Protein AF-A0A402AJT1-F1 (afdb_monomer)

Nearest PDB structures (foldseek):
  3mmh-assembly1_B  TM=7.895E-01  e=2.184E-02  Neisseria meningitidis 8013
  3rfb-assembly1_A  TM=5.965E-01  e=2.172E-03  Streptococcus pneumoniae R6
  3ksf-assembly2_D  TM=6.038E-01  e=6.481E-03  Staphylococcus aureus subsp. aureus MRSA252
  4mmn-assembly2_E  TM=6.667E-01  e=2.785E-02  Thermoplasma acidophilum DSM 1728
  3ksg-assembly1_B  TM=6.007E-01  e=1.612E-02  Staphylococcus aureus subsp. aureus MRSA252

Organism: NCBI:txid2014872

Solvent-accessible surface area (backbone atoms only — not comparable to full-atom values): 11307 Å² total; per-residue (Å²): 128,64,86,45,100,83,24,32,45,55,46,70,47,70,74,45,78,38,60,85,93,43,62,62,70,39,84,44,76,46,64,40,10,47,41,21,56,51,28,45,7,51,76,68,66,37,75,36,76,50,46,72,82,45,92,80,78,78,67,60,65,70,59,100,66,54,23,15,32,41,17,27,40,20,58,60,87,76,22,39,56,49,58,45,71,50,75,30,75,44,58,63,56,60,73,40,65,68,54,47,47,51,53,45,51,52,23,53,55,49,47,69,74,53,59,76,91,55,47,37,59,55,89,37,62,52,49,34,59,43,50,59,62,71,60,49,48,53,53,45,75,73,42,48,69,61,50,25,53,50,46,15,64,76,66,74,47,54,65,68,58,22,41,54,49,50,56,48,53,50,50,53,54,32,38,54,48,22,52,50,52,53,52,52,52,51,52,52,52,58,71,71,39,81,84,63,66,71,76,82,74,125

Secondary structure (DSSP, 8-state):
--SSSS-B--EEP--B---TTS-SSB----EE-TTBHHHHHHHHTS-EEEETTSS-TTS-B--TT-SEEEEEEEEETTEEEEEEEEEESSTTGGGSHHHHHHHHHHHHHHHHHS-GGG-EEGGGB-PPP---HHHHHHHHHHHHHHHHHHHHHHHT--HHHHHHHHHHHHHHHHHHHHHHHHHHHHHHHHHH-GGGGGGS--

Structure (mmCIF, N/CA/C/O backbone):
data_AF-A0A402AJT1-F1
#
_entry.id   AF-A0A402AJT1-F1
#
loop_
_atom_site.group_PDB
_atom_site.id
_atom_site.type_symbol
_atom_site.label_atom_id
_atom_site.label_alt_id
_atom_site.label_comp_id
_atom_site.label_asym_id
_atom_site.label_entity_id
_atom_site.label_seq_id
_atom_site.pdbx_PDB_ins_code
_atom_site.Cartn_x
_atom_site.Cartn_y
_atom_site.Cartn_z
_atom_site.occupancy
_atom_site.B_iso_or_equiv
_atom_site.auth_seq_id
_atom_site.auth_comp_id
_atom_site.auth_asym_id
_atom_site.auth_atom_id
_atom_site.pdbx_PDB_model_num
ATOM 1 N N . MET A 1 1 ? 0.382 -8.455 -12.199 1.00 45.75 1 MET A N 1
ATOM 2 C CA . MET A 1 1 ? 1.374 -9.518 -12.484 1.00 45.75 1 MET A CA 1
ATOM 3 C C . MET A 1 1 ? 2.278 -9.587 -11.273 1.00 45.75 1 MET A C 1
ATOM 5 O O . MET A 1 1 ? 2.663 -8.515 -10.819 1.00 45.75 1 MET A O 1
ATOM 9 N N . SER A 1 2 ? 2.537 -10.777 -10.722 1.00 49.28 2 SER A N 1
ATOM 10 C CA . SER A 1 2 ? 3.545 -10.926 -9.668 1.00 49.28 2 SER A CA 1
ATOM 11 C C . SER A 1 2 ? 4.878 -10.479 -10.253 1.00 49.28 2 SER A C 1
ATOM 13 O O . SER A 1 2 ? 5.310 -10.990 -11.285 1.00 49.28 2 SER A O 1
ATOM 15 N N . THR A 1 3 ? 5.450 -9.432 -9.671 1.00 59.16 3 THR A N 1
ATOM 16 C CA . THR A 1 3 ? 6.736 -8.878 -10.094 1.00 59.16 3 THR A CA 1
ATOM 17 C C . THR A 1 3 ? 7.893 -9.803 -9.726 1.00 59.16 3 THR A C 1
ATOM 19 O O . THR A 1 3 ? 8.942 -9.713 -10.349 1.00 59.16 3 THR A O 1
ATOM 22 N N . HIS A 1 4 ? 7.673 -10.736 -8.795 1.00 71.56 4 HIS A N 1
ATOM 23 C CA . HIS A 1 4 ? 8.680 -11.659 -8.278 1.00 71.56 4 HIS A CA 1
ATOM 24 C C . HIS A 1 4 ? 8.284 -13.120 -8.505 1.00 71.56 4 HIS A C 1
ATOM 26 O O . HIS A 1 4 ? 7.103 -13.440 -8.685 1.00 71.56 4 HIS A O 1
ATOM 32 N N . GLU A 1 5 ? 9.283 -14.006 -8.509 1.00 78.56 5 GLU A N 1
ATOM 33 C CA . GLU A 1 5 ? 9.092 -15.453 -8.695 1.00 78.56 5 GLU A CA 1
ATOM 34 C C . GLU A 1 5 ? 8.292 -16.089 -7.550 1.00 78.56 5 GLU A C 1
ATOM 36 O O . GLU A 1 5 ? 7.565 -17.058 -7.771 1.00 78.56 5 GLU A O 1
ATOM 41 N N . ASP A 1 6 ? 8.394 -15.538 -6.339 1.00 87.81 6 ASP A N 1
ATOM 42 C CA . ASP A 1 6 ? 7.742 -16.042 -5.134 1.00 87.81 6 ASP A CA 1
ATOM 43 C C . ASP A 1 6 ? 6.438 -15.313 -4.782 1.00 87.81 6 ASP A C 1
ATOM 45 O O . ASP A 1 6 ? 5.664 -15.854 -3.999 1.00 87.81 6 ASP A O 1
ATOM 49 N N . GLY A 1 7 ? 6.127 -14.153 -5.374 1.00 91.50 7 GLY A N 1
ATOM 50 C CA . GLY A 1 7 ? 4.815 -13.524 -5.203 1.00 91.50 7 GLY A CA 1
ATOM 51 C C . GLY A 1 7 ? 4.771 -12.005 -5.368 1.00 91.50 7 GLY A C 1
ATOM 52 O O . GLY A 1 7 ? 5.433 -11.408 -6.216 1.00 91.50 7 GLY A O 1
ATOM 53 N N . ILE A 1 8 ? 3.883 -11.384 -4.593 1.00 93.12 8 ILE A N 1
ATOM 54 C CA . ILE A 1 8 ? 3.648 -9.939 -4.527 1.00 93.12 8 ILE A CA 1
ATOM 55 C C . ILE A 1 8 ? 4.352 -9.404 -3.280 1.00 93.12 8 ILE A C 1
ATOM 57 O O . ILE A 1 8 ? 3.970 -9.767 -2.167 1.00 93.12 8 ILE A O 1
ATOM 61 N N . HIS A 1 9 ? 5.343 -8.532 -3.464 1.00 94.81 9 HIS A N 1
ATOM 62 C CA . HIS A 1 9 ? 6.147 -7.970 -2.373 1.00 94.81 9 HIS A CA 1
ATOM 63 C C . HIS A 1 9 ? 5.611 -6.655 -1.818 1.00 94.81 9 HIS A C 1
ATOM 65 O O . HIS A 1 9 ? 5.835 -6.340 -0.650 1.00 94.81 9 HIS A O 1
ATOM 71 N N . SER A 1 10 ? 4.847 -5.906 -2.606 1.00 94.62 10 SER A N 1
ATOM 72 C CA . SER A 1 10 ? 4.157 -4.716 -2.126 1.00 94.62 10 SER A CA 1
ATOM 73 C C . SER A 1 10 ? 2.811 -4.516 -2.796 1.00 94.62 10 SER A C 1
ATOM 75 O O . SER A 1 10 ? 2.552 -4.977 -3.912 1.00 94.62 10 SER A O 1
ATOM 77 N N . LEU A 1 11 ? 1.939 -3.794 -2.100 1.00 93.94 11 LEU A N 1
ATOM 78 C CA . LEU A 1 11 ? 0.782 -3.171 -2.721 1.00 93.94 11 LEU A CA 1
ATOM 79 C C . LEU A 1 11 ? 1.207 -1.811 -3.265 1.00 93.94 11 LEU A C 1
ATOM 81 O O . LEU A 1 11 ? 2.028 -1.126 -2.665 1.00 93.94 11 LEU A O 1
ATOM 85 N N . ARG A 1 12 ? 0.631 -1.398 -4.391 1.00 91.31 12 ARG A N 1
ATOM 86 C CA . ARG A 1 12 ? 0.898 -0.072 -4.949 1.00 91.31 12 ARG A CA 1
ATOM 87 C C . ARG A 1 12 ? -0.245 0.858 -4.621 1.00 91.31 12 ARG A C 1
ATOM 89 O O . ARG A 1 12 ? -1.407 0.537 -4.881 1.00 91.31 12 ARG A O 1
ATOM 96 N N . GLU A 1 13 ? 0.098 2.027 -4.117 1.00 89.88 13 GLU A N 1
ATOM 97 C CA . GLU A 1 13 ? -0.819 3.149 -4.149 1.00 89.88 13 GLU A CA 1
ATOM 98 C C . GLU A 1 13 ? -1.035 3.546 -5.618 1.00 89.88 13 GLU A C 1
ATOM 100 O O . GLU A 1 13 ? -0.085 3.670 -6.390 1.00 89.88 13 GLU A O 1
ATOM 105 N N . VAL A 1 14 ? -2.299 3.624 -6.038 1.00 80.56 14 VAL A N 1
ATOM 106 C CA . VAL A 1 14 ? -2.660 3.899 -7.443 1.00 80.56 14 VAL A CA 1
ATOM 107 C C . VAL A 1 14 ? -3.472 5.170 -7.606 1.00 80.56 14 VAL A C 1
ATOM 109 O O . VAL A 1 14 ? -3.418 5.793 -8.661 1.00 80.56 14 VAL A O 1
ATOM 112 N N . LYS A 1 15 ? -4.259 5.540 -6.593 1.00 74.56 15 LYS A N 1
ATOM 113 C CA . LYS A 1 15 ? -5.097 6.736 -6.588 1.00 74.56 15 LYS A CA 1
ATOM 114 C C . LYS A 1 15 ? -5.270 7.211 -5.160 1.00 74.56 15 LYS A C 1
ATOM 116 O O . LYS A 1 15 ? -5.686 6.432 -4.308 1.00 74.56 15 LYS A O 1
ATOM 121 N N . MET A 1 16 ? -5.047 8.500 -4.948 1.00 77.81 16 MET A N 1
ATOM 122 C CA . MET A 1 16 ? -5.391 9.185 -3.712 1.00 77.81 16 MET A CA 1
ATOM 123 C C . MET A 1 16 ? -6.297 10.369 -4.038 1.00 77.81 16 MET A C 1
ATOM 125 O O . MET A 1 16 ? -6.048 11.113 -4.993 1.00 77.81 16 MET A O 1
ATOM 129 N N . ARG A 1 17 ? -7.355 10.539 -3.245 1.00 77.94 17 ARG A N 1
ATOM 130 C CA . ARG A 1 17 ? -8.198 11.733 -3.278 1.00 77.94 17 ARG A CA 1
ATOM 131 C C . ARG A 1 17 ? -8.208 12.354 -1.893 1.00 77.94 17 ARG A C 1
ATOM 133 O O . ARG A 1 17 ? -8.807 11.797 -0.977 1.00 77.94 17 ARG A O 1
ATOM 140 N N . GLY A 1 18 ? -7.537 13.489 -1.776 1.00 79.69 18 GLY A N 1
ATOM 141 C CA . GLY A 1 18 ? -7.456 14.257 -0.549 1.00 79.69 18 GLY A CA 1
ATOM 142 C C . GLY A 1 18 ? -8.445 15.414 -0.519 1.00 79.69 18 GLY A C 1
ATOM 143 O O . GLY A 1 18 ? -9.018 15.806 -1.534 1.00 79.69 18 GLY A O 1
ATOM 144 N N . HIS A 1 19 ? -8.612 15.963 0.675 1.00 81.75 19 HIS A N 1
ATOM 145 C CA . HIS A 1 19 ? -8.961 17.365 0.873 1.00 81.75 19 HIS A CA 1
ATOM 146 C C . HIS A 1 19 ? -7.843 17.979 1.721 1.00 81.75 19 HIS A C 1
ATOM 148 O O . HIS A 1 19 ? -7.173 17.245 2.452 1.00 81.75 19 HIS A O 1
ATOM 154 N N . SER A 1 20 ? -7.665 19.302 1.652 1.00 78.94 20 SER A N 1
ATOM 155 C CA . SER A 1 20 ? -6.659 20.029 2.441 1.00 78.94 20 SER A CA 1
ATOM 156 C C . SER A 1 20 ? -6.565 19.497 3.886 1.00 78.94 20 SER A C 1
ATOM 158 O O . SER A 1 20 ? -7.598 19.426 4.558 1.00 78.94 20 SER A O 1
ATOM 160 N N . PRO A 1 21 ? -5.361 19.161 4.391 1.00 84.50 21 PRO A N 1
ATOM 161 C CA . PRO A 1 21 ? -4.038 19.491 3.841 1.00 84.50 21 PRO A CA 1
ATOM 162 C C . PRO A 1 21 ? -3.522 18.548 2.742 1.00 84.50 21 PRO A C 1
ATOM 164 O O . PRO A 1 21 ? -2.527 18.872 2.100 1.00 84.50 21 PRO A O 1
ATOM 167 N N . TRP A 1 22 ? -4.189 17.420 2.478 1.00 81.25 22 TRP A N 1
ATOM 168 C CA . TRP A 1 22 ? -3.774 16.525 1.400 1.00 81.25 22 TRP A CA 1
ATOM 169 C C . TRP A 1 22 ? -4.039 17.135 0.021 1.00 81.25 22 TRP A C 1
ATOM 171 O O . TRP A 1 22 ? -5.026 17.859 -0.151 1.00 81.25 22 TRP A O 1
ATOM 181 N N . PRO A 1 23 ? -3.223 16.806 -0.992 1.00 74.88 23 PRO A N 1
ATOM 182 C CA . PRO A 1 23 ? -3.473 17.279 -2.344 1.00 74.88 23 PRO A CA 1
ATOM 183 C C . PRO A 1 23 ? -4.762 16.666 -2.922 1.00 74.88 23 PRO A C 1
ATOM 185 O O . PRO A 1 23 ? -5.060 15.490 -2.700 1.00 74.88 23 PRO A O 1
ATOM 188 N N . ASP A 1 24 ? -5.504 17.455 -3.705 1.00 69.44 24 ASP A N 1
ATOM 189 C CA . ASP A 1 24 ? -6.842 17.093 -4.207 1.00 69.44 24 ASP A CA 1
ATOM 190 C C . ASP A 1 24 ? -6.853 15.789 -5.021 1.00 69.44 24 ASP A C 1
ATOM 192 O O . ASP A 1 24 ? -7.738 14.942 -4.871 1.00 69.44 24 ASP A O 1
ATOM 196 N N . THR A 1 25 ? -5.848 15.607 -5.878 1.00 64.88 25 THR A N 1
ATOM 197 C CA . THR A 1 25 ? -5.625 14.376 -6.640 1.00 64.88 25 THR A CA 1
ATOM 198 C C . THR A 1 25 ? -4.133 14.145 -6.803 1.00 64.88 25 THR A C 1
ATOM 200 O O . THR A 1 25 ? -3.441 14.991 -7.373 1.00 64.88 25 THR A O 1
ATOM 203 N N . VAL A 1 26 ? -3.648 12.985 -6.367 1.00 62.62 26 VAL A N 1
ATOM 204 C CA . VAL A 1 26 ? -2.272 12.552 -6.627 1.00 62.62 26 VAL A CA 1
ATOM 205 C C . VAL A 1 26 ? -2.323 11.157 -7.225 1.00 62.62 26 VAL A C 1
ATOM 207 O O . VAL A 1 26 ? -2.902 10.243 -6.632 1.00 62.62 26 VAL A O 1
ATOM 210 N N . ASP A 1 27 ? -1.664 10.979 -8.369 1.00 63.00 27 ASP A N 1
ATOM 211 C CA . ASP A 1 27 ? -1.110 9.674 -8.738 1.00 63.00 27 ASP A CA 1
ATOM 212 C C . ASP A 1 27 ? 0.068 9.419 -7.792 1.00 63.00 27 ASP A C 1
ATOM 214 O O . ASP A 1 27 ? 1.233 9.619 -8.143 1.00 63.00 27 ASP A O 1
ATOM 218 N N . SER A 1 28 ? -0.242 9.101 -6.537 1.00 66.88 28 SER A N 1
ATOM 219 C CA . SER A 1 28 ? 0.770 8.778 -5.543 1.00 66.88 28 SER A CA 1
ATOM 220 C C . SER A 1 28 ? 1.213 7.343 -5.785 1.00 66.88 28 SER A C 1
ATOM 222 O O . SER A 1 28 ? 0.374 6.469 -5.987 1.00 66.88 28 SER A O 1
ATOM 224 N N . LYS A 1 29 ? 2.528 7.120 -5.855 1.00 78.44 29 LYS A N 1
ATOM 225 C CA . LYS A 1 29 ? 3.129 5.848 -6.285 1.00 78.44 29 LYS A CA 1
ATOM 226 C C . LYS A 1 29 ? 3.911 5.190 -5.153 1.00 78.44 29 LYS A C 1
ATOM 228 O O . LYS A 1 29 ? 5.023 4.736 -5.375 1.00 78.44 29 LYS A O 1
ATOM 233 N N . ALA A 1 30 ? 3.370 5.178 -3.939 1.00 90.00 30 ALA A N 1
ATOM 234 C CA . ALA A 1 30 ? 4.019 4.508 -2.817 1.00 90.00 30 ALA A CA 1
ATOM 235 C C . ALA A 1 30 ? 3.949 2.974 -2.938 1.00 90.00 30 ALA A C 1
ATOM 237 O O . ALA A 1 30 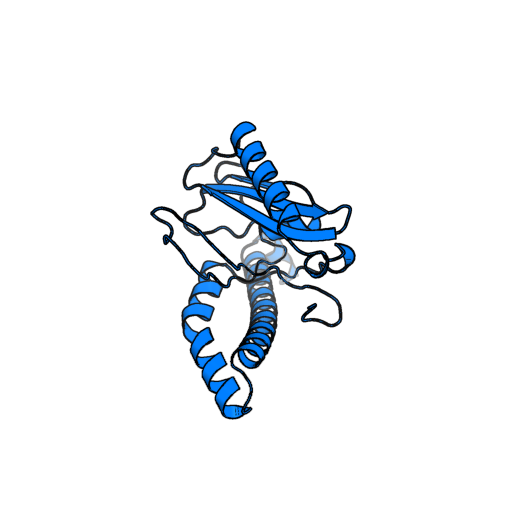? 2.978 2.415 -3.463 1.00 90.00 30 ALA A O 1
ATOM 238 N N . PHE A 1 31 ? 4.972 2.307 -2.404 1.00 93.88 31 PHE A N 1
ATOM 239 C CA . PHE A 1 31 ? 5.049 0.860 -2.250 1.00 93.88 31 PHE A CA 1
ATOM 240 C C . PHE A 1 31 ? 4.710 0.518 -0.798 1.00 93.88 31 PHE A C 1
ATOM 242 O O . PHE A 1 31 ? 5.447 0.817 0.145 1.00 93.88 31 PHE A O 1
ATOM 249 N N . LEU A 1 32 ? 3.539 -0.078 -0.614 1.00 93.44 32 LEU A N 1
ATOM 250 C CA . LEU A 1 32 ? 2.958 -0.379 0.684 1.00 93.44 32 LEU A CA 1
ATOM 251 C C . LEU A 1 32 ? 3.319 -1.813 1.072 1.00 93.44 32 LEU A C 1
ATOM 253 O O . LEU A 1 32 ? 2.777 -2.787 0.540 1.00 93.44 32 LEU A O 1
ATOM 257 N N . GLY A 1 33 ? 4.281 -1.913 1.985 1.00 93.62 33 GLY A N 1
ATOM 258 C CA . GLY A 1 33 ? 4.813 -3.168 2.499 1.00 93.62 33 GLY A CA 1
ATOM 259 C C . GLY A 1 33 ? 4.023 -3.754 3.671 1.00 93.62 33 GLY A C 1
ATOM 260 O O . GLY A 1 33 ? 2.961 -3.258 4.060 1.00 93.62 33 GLY A O 1
ATOM 261 N N . SER A 1 34 ? 4.584 -4.796 4.285 1.00 91.94 34 SER A N 1
ATOM 262 C CA . SER A 1 34 ? 4.003 -5.502 5.442 1.00 91.94 34 SER A CA 1
ATOM 263 C C . SER A 1 34 ? 3.913 -4.666 6.723 1.00 91.94 34 SER A C 1
ATOM 265 O O . SER A 1 34 ? 3.179 -5.033 7.637 1.00 91.94 34 SER A O 1
ATOM 267 N N . THR A 1 35 ? 4.612 -3.535 6.778 1.00 89.69 35 THR A N 1
ATOM 268 C CA . THR A 1 35 ? 4.618 -2.583 7.898 1.00 89.69 35 THR A CA 1
ATOM 269 C C . THR A 1 35 ? 3.567 -1.478 7.762 1.00 89.69 35 THR A C 1
ATOM 271 O O . THR A 1 35 ? 3.532 -0.562 8.570 1.00 89.69 35 THR A O 1
ATOM 274 N N . THR A 1 36 ? 2.706 -1.521 6.743 1.00 91.50 36 THR A N 1
ATOM 275 C CA . THR A 1 36 ? 1.638 -0.524 6.544 1.00 91.50 36 THR A CA 1
ATOM 276 C C . THR A 1 36 ? 0.286 -1.050 7.032 1.00 91.50 36 THR A C 1
ATOM 278 O O . THR A 1 36 ? 0.057 -2.263 7.074 1.00 91.50 36 THR A O 1
ATOM 281 N N . LEU A 1 37 ? -0.658 -0.150 7.342 1.00 92.56 37 LEU A N 1
ATOM 282 C CA . LEU A 1 37 ? -2.023 -0.535 7.736 1.00 92.56 37 LEU A CA 1
ATOM 283 C C . LEU A 1 37 ? -2.701 -1.344 6.626 1.00 92.56 37 LEU A C 1
ATOM 285 O O . LEU A 1 37 ? -3.364 -2.352 6.874 1.00 92.56 37 LEU A O 1
ATOM 289 N N . VAL A 1 38 ? -2.473 -0.906 5.388 1.00 93.88 38 VAL A N 1
ATOM 290 C CA . VAL A 1 38 ? -2.933 -1.548 4.158 1.00 93.88 38 VAL A CA 1
ATOM 291 C C . VAL A 1 38 ? -2.337 -2.949 4.021 1.00 93.88 38 VAL A C 1
ATOM 293 O O . VAL A 1 38 ? -3.076 -3.901 3.773 1.00 93.88 38 VAL A O 1
ATOM 296 N N . GLY A 1 39 ? -1.032 -3.106 4.250 1.00 94.38 39 GLY A N 1
ATOM 297 C CA . GLY A 1 39 ? -0.372 -4.410 4.234 1.00 94.38 39 GLY A CA 1
ATOM 298 C C . GLY A 1 39 ? -0.948 -5.372 5.274 1.00 94.38 39 GLY A C 1
ATOM 299 O O . GLY A 1 39 ? -1.270 -6.515 4.947 1.00 94.38 39 GLY A O 1
ATOM 300 N N . SER A 1 40 ? -1.175 -4.893 6.500 1.00 93.88 40 SER A N 1
ATOM 301 C CA . SER A 1 40 ? -1.823 -5.675 7.561 1.00 93.88 40 SER A CA 1
ATOM 302 C C . SER A 1 40 ? -3.243 -6.109 7.169 1.00 93.88 40 SER A C 1
ATOM 304 O O . SER A 1 40 ? -3.589 -7.289 7.276 1.00 93.88 40 SER A O 1
ATOM 306 N N . ALA A 1 41 ? -4.057 -5.191 6.638 1.00 95.69 41 ALA A N 1
ATOM 307 C CA . ALA A 1 41 ? -5.420 -5.486 6.193 1.00 95.69 41 ALA A CA 1
ATOM 308 C C . ALA A 1 41 ? -5.463 -6.507 5.046 1.00 95.69 41 ALA A C 1
ATOM 310 O O . ALA A 1 41 ? -6.335 -7.380 5.026 1.00 95.69 41 ALA A O 1
ATOM 311 N N . ALA A 1 42 ? -4.507 -6.432 4.118 1.00 95.88 42 ALA A N 1
ATOM 312 C CA . ALA A 1 42 ? -4.374 -7.371 3.011 1.00 95.88 42 ALA A CA 1
ATOM 313 C C . ALA A 1 42 ? -4.014 -8.783 3.483 1.00 95.88 42 ALA A C 1
ATOM 315 O O . ALA A 1 42 ? -4.685 -9.743 3.103 1.00 95.88 42 ALA A O 1
ATOM 316 N N . VAL A 1 43 ? -2.989 -8.908 4.332 1.00 94.06 43 VAL A N 1
ATOM 317 C CA . VAL A 1 43 ? -2.504 -10.204 4.836 1.00 94.06 43 VAL A CA 1
ATOM 318 C C . VAL A 1 43 ? -3.547 -10.873 5.726 1.00 94.06 43 VAL A C 1
ATOM 320 O O . VAL A 1 43 ? -3.804 -12.067 5.598 1.00 94.06 43 VAL A O 1
ATOM 323 N N . LEU A 1 44 ? -4.180 -10.105 6.614 1.00 94.56 44 LEU A N 1
ATOM 324 C CA . LEU A 1 44 ? -5.173 -10.628 7.553 1.00 94.56 44 LEU A CA 1
ATOM 325 C C . LEU A 1 44 ? -6.564 -10.792 6.929 1.00 94.56 44 LEU A C 1
ATOM 327 O O . LEU A 1 44 ? -7.449 -11.346 7.580 1.00 94.56 44 LEU A O 1
ATOM 331 N N . GLN A 1 45 ? -6.764 -10.282 5.708 1.00 95.38 45 GLN A N 1
ATOM 332 C CA . GLN A 1 45 ? -8.044 -10.258 4.993 1.00 95.38 45 GLN A CA 1
ATOM 333 C C . GLN A 1 45 ? -9.201 -9.750 5.869 1.00 95.38 45 GLN A C 1
ATOM 335 O O . GLN A 1 45 ? -10.323 -10.254 5.811 1.00 95.38 45 GLN A O 1
ATOM 340 N N . ARG A 1 46 ? -8.927 -8.738 6.699 1.00 95.56 46 ARG A N 1
ATOM 341 C CA . ARG A 1 46 ? -9.904 -8.132 7.609 1.00 95.56 46 ARG A CA 1
ATOM 342 C C . ARG A 1 46 ? -9.667 -6.633 7.741 1.00 95.56 46 ARG A C 1
ATOM 344 O O . ARG A 1 46 ? -8.546 -6.167 7.558 1.00 95.56 46 ARG A O 1
ATOM 351 N N . ILE A 1 47 ? -10.718 -5.904 8.108 1.00 96.38 47 ILE A N 1
ATOM 352 C CA . ILE A 1 47 ? -10.632 -4.476 8.431 1.00 96.38 47 ILE A CA 1
ATOM 353 C C . ILE A 1 47 ? -9.551 -4.226 9.488 1.00 96.38 47 ILE A C 1
ATOM 355 O O . ILE A 1 47 ? -9.460 -4.962 10.475 1.00 96.38 47 ILE A O 1
ATOM 359 N N . GLN A 1 48 ? -8.719 -3.213 9.274 1.00 95.38 48 GLN A N 1
ATOM 360 C CA . GLN A 1 48 ? -7.756 -2.709 10.248 1.00 95.38 48 GLN A CA 1
ATOM 361 C C . GLN A 1 48 ? -8.045 -1.233 10.503 1.00 95.38 48 GLN A C 1
ATOM 363 O O . GLN A 1 48 ? -8.267 -0.472 9.564 1.00 95.38 48 GLN A O 1
ATOM 368 N N . VAL A 1 49 ? -8.040 -0.842 11.772 1.00 93.94 49 VAL A N 1
ATOM 369 C CA . VAL A 1 49 ? -8.242 0.542 12.201 1.00 93.94 49 VAL A CA 1
ATOM 370 C C . VAL A 1 49 ? -7.015 0.962 12.990 1.00 93.94 49 VAL A C 1
ATOM 372 O O . VAL A 1 49 ? -6.517 0.189 13.810 1.00 93.94 49 VAL A O 1
ATOM 375 N N . TRP A 1 50 ? -6.527 2.164 12.716 1.00 92.50 50 TRP A N 1
ATOM 376 C CA . TRP A 1 50 ? -5.392 2.763 13.401 1.00 92.50 50 TRP A CA 1
ATOM 377 C C . TRP A 1 50 ? -5.740 4.156 13.922 1.00 92.50 50 TRP A C 1
ATOM 379 O O . TRP A 1 50 ? -6.586 4.857 13.356 1.00 92.50 50 TRP A O 1
ATOM 389 N N . ASN A 1 51 ? -5.085 4.534 15.017 1.00 90.38 51 ASN A N 1
ATOM 390 C CA . ASN A 1 51 ? -5.292 5.787 15.714 1.00 90.38 51 ASN A CA 1
ATOM 391 C C . ASN A 1 51 ? -4.020 6.244 16.439 1.00 90.38 51 ASN A C 1
ATOM 393 O O . ASN A 1 51 ? -3.390 5.451 17.139 1.00 90.38 51 ASN A O 1
ATOM 397 N N . ASP A 1 52 ? -3.696 7.530 16.334 1.00 85.69 52 ASP A N 1
ATOM 398 C CA . ASP A 1 52 ? -2.530 8.161 16.973 1.00 85.69 52 ASP A CA 1
ATOM 399 C C . ASP A 1 52 ? -2.596 8.154 18.519 1.00 85.69 52 ASP A C 1
ATOM 401 O O . ASP A 1 52 ? -1.581 8.162 19.227 1.00 85.69 52 ASP A O 1
ATOM 405 N N . MET A 1 53 ? -3.814 8.094 19.067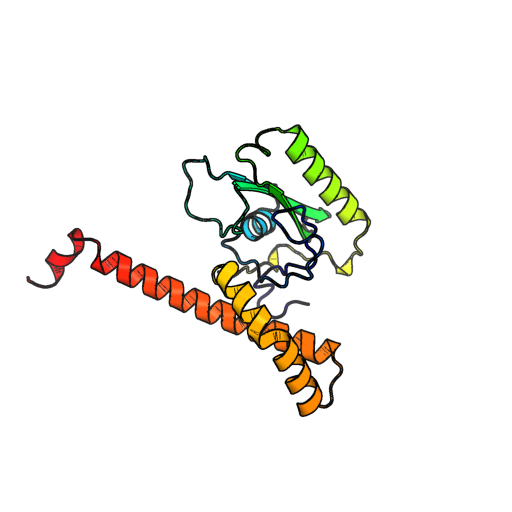 1.00 81.88 53 MET A N 1
ATOM 406 C CA . MET A 1 53 ? -4.053 8.098 20.513 1.00 81.88 53 MET A CA 1
ATOM 407 C C . MET A 1 53 ? -3.963 6.711 21.161 1.00 81.88 53 MET A C 1
ATOM 409 O O . MET A 1 53 ? -4.026 6.620 22.388 1.00 81.88 53 MET A O 1
ATOM 413 N N . ASP A 1 54 ? -3.837 5.637 20.378 1.00 81.06 54 ASP A N 1
ATOM 414 C CA . ASP A 1 54 ? -3.761 4.284 20.925 1.00 81.06 54 ASP A CA 1
ATOM 415 C C . ASP A 1 54 ? -2.342 3.986 21.447 1.00 81.06 54 ASP A C 1
ATOM 417 O O . ASP A 1 54 ? -1.342 4.257 20.784 1.00 81.06 54 ASP A O 1
ATOM 421 N N . ASP A 1 55 ? -2.238 3.359 22.625 1.00 65.19 55 ASP A N 1
ATOM 422 C CA . ASP A 1 55 ? -0.955 3.045 23.286 1.00 65.19 55 ASP A CA 1
ATOM 423 C C . ASP A 1 55 ? -0.052 2.080 22.478 1.00 65.19 55 ASP A C 1
ATOM 425 O O . ASP A 1 55 ? 1.138 1.936 22.764 1.00 65.19 55 ASP A O 1
ATOM 429 N N . ASN A 1 56 ? -0.577 1.451 21.418 1.00 56.84 56 ASN A N 1
ATOM 430 C CA . ASN A 1 56 ? 0.147 0.565 20.493 1.00 56.84 56 ASN A CA 1
ATOM 431 C C . ASN A 1 56 ? 0.874 1.337 19.369 1.00 56.84 56 ASN A C 1
ATOM 433 O O . ASN A 1 56 ? 0.841 0.955 18.198 1.00 56.84 56 ASN A O 1
ATOM 437 N N . ARG A 1 57 ? 1.565 2.420 19.738 1.00 51.22 57 ARG A N 1
ATOM 438 C CA . ARG A 1 57 ? 2.135 3.468 18.863 1.00 51.22 57 ARG A CA 1
ATOM 439 C C . ARG A 1 57 ? 3.126 3.065 17.751 1.00 51.22 57 ARG A C 1
ATOM 441 O O . ARG A 1 57 ? 3.646 3.958 17.098 1.00 51.22 57 ARG A O 1
ATOM 448 N N . ALA A 1 58 ? 3.470 1.796 17.524 1.00 52.47 58 ALA A N 1
ATOM 449 C CA . ALA A 1 58 ? 4.825 1.504 17.029 1.00 52.47 58 ALA A CA 1
ATOM 450 C C . ALA A 1 58 ? 5.014 0.664 15.753 1.00 52.47 58 ALA A C 1
ATOM 452 O O . ALA A 1 58 ? 6.160 0.328 15.480 1.00 52.47 58 ALA A O 1
ATOM 453 N N . LEU A 1 59 ? 4.002 0.279 14.967 1.00 59.94 59 LEU A N 1
ATOM 454 C CA . LEU A 1 59 ? 4.267 -0.692 13.876 1.00 59.94 59 LEU A CA 1
ATOM 455 C C . LEU A 1 59 ? 3.664 -0.373 12.515 1.00 59.94 59 LEU A C 1
ATOM 457 O O . LEU A 1 59 ? 3.849 -1.159 11.587 1.00 59.94 59 LEU A O 1
ATOM 461 N N . VAL A 1 60 ? 2.955 0.742 12.395 1.00 68.94 60 VAL A N 1
ATOM 462 C CA . VAL A 1 60 ? 2.342 1.135 11.134 1.00 68.94 60 VAL A CA 1
ATOM 463 C C . VAL A 1 60 ? 3.091 2.339 10.595 1.00 68.94 60 VAL A C 1
ATOM 465 O O . VAL A 1 60 ? 3.227 3.3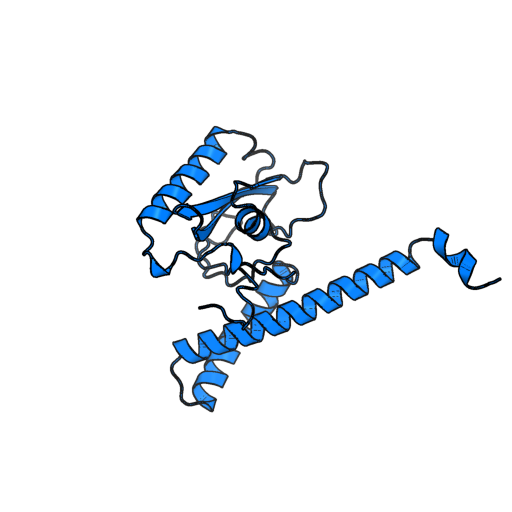40 11.289 1.00 68.94 60 VAL A O 1
ATOM 468 N N . GLU A 1 61 ? 3.590 2.227 9.372 1.00 80.06 61 GLU A N 1
ATOM 469 C CA . GLU A 1 61 ? 4.068 3.380 8.619 1.00 80.06 61 GLU A CA 1
ATOM 470 C C . GLU A 1 61 ? 2.862 4.250 8.226 1.00 80.06 61 GLU A C 1
ATOM 472 O O . GLU A 1 61 ? 1.917 3.748 7.606 1.00 80.06 61 GLU A O 1
ATOM 477 N N . ILE A 1 62 ? 2.892 5.525 8.624 1.00 79.06 62 ILE A N 1
ATOM 478 C CA . ILE A 1 62 ? 1.758 6.461 8.582 1.00 79.06 62 ILE A CA 1
ATOM 479 C C . ILE A 1 62 ? 2.110 7.660 7.693 1.00 79.06 62 ILE A C 1
ATOM 481 O O . ILE A 1 62 ? 3.262 8.086 7.609 1.00 79.06 62 ILE A O 1
ATOM 485 N N . ASP A 1 63 ? 1.100 8.200 7.021 1.00 80.00 63 ASP A N 1
ATOM 486 C CA . ASP A 1 63 ? 1.194 9.446 6.261 1.00 80.00 63 ASP A CA 1
ATOM 487 C C . ASP A 1 63 ? 1.330 10.678 7.181 1.00 80.00 63 ASP A C 1
ATOM 489 O O . ASP A 1 63 ? 0.782 10.714 8.275 1.00 80.00 63 ASP A O 1
ATOM 493 N N . GLU A 1 64 ? 2.015 11.731 6.735 1.00 79.81 64 GLU A N 1
ATOM 494 C CA . GLU A 1 64 ? 2.338 12.911 7.559 1.00 79.81 64 GLU A CA 1
ATOM 495 C C . GLU A 1 64 ? 1.134 13.645 8.180 1.00 79.81 64 GLU A C 1
ATOM 497 O O . GLU A 1 64 ? 1.290 14.349 9.180 1.00 79.81 64 GLU A O 1
ATOM 502 N N . HIS A 1 65 ? -0.058 13.515 7.595 1.00 84.12 65 HIS A N 1
ATOM 503 C CA . HIS A 1 65 ? -1.277 14.171 8.079 1.00 84.12 65 HIS A CA 1
ATOM 504 C C . HIS A 1 65 ? -2.302 13.190 8.662 1.00 84.12 65 HIS A C 1
ATOM 506 O O . HIS A 1 65 ? -3.391 13.598 9.075 1.00 84.12 65 HIS A O 1
ATOM 512 N N . GLU A 1 66 ? -1.997 11.896 8.673 1.00 87.94 66 GLU A N 1
ATOM 513 C CA . GLU A 1 66 ? -2.916 10.864 9.132 1.00 87.94 66 GLU A CA 1
ATOM 514 C C . GLU A 1 66 ? -2.850 10.721 10.660 1.00 87.94 66 GLU A C 1
ATOM 516 O O . GLU A 1 66 ? -1.834 10.333 11.226 1.00 87.94 66 GLU A O 1
ATOM 521 N N . HIS A 1 67 ? -3.965 11.019 11.337 1.00 91.62 67 HIS A N 1
ATOM 522 C CA . HIS A 1 67 ? -4.135 10.841 12.789 1.00 91.62 67 HIS A CA 1
ATOM 523 C C . HIS A 1 67 ? -5.090 9.690 13.142 1.00 91.62 67 HIS A C 1
ATOM 525 O O . HIS A 1 67 ? -5.109 9.202 14.275 1.00 91.62 67 HIS A O 1
ATOM 531 N N . SER A 1 68 ? -5.898 9.239 12.184 1.00 93.69 68 SER A N 1
ATOM 532 C CA . SER A 1 68 ? -6.581 7.949 12.248 1.00 93.69 68 SER A CA 1
ATOM 533 C C . SER A 1 68 ? -6.861 7.417 10.847 1.00 93.69 68 SER A C 1
ATOM 535 O O . SER A 1 68 ? -7.002 8.190 9.896 1.00 93.69 68 SER A O 1
ATOM 537 N N . ALA A 1 69 ? -6.966 6.096 10.716 1.00 94.69 69 ALA A N 1
ATOM 538 C CA . ALA A 1 69 ? -7.242 5.454 9.438 1.00 94.69 69 ALA A CA 1
ATOM 539 C C . ALA A 1 69 ? -8.035 4.155 9.571 1.00 94.69 69 ALA A C 1
ATOM 541 O O . ALA A 1 69 ? -7.972 3.456 10.584 1.00 94.69 69 ALA A O 1
ATOM 542 N N . CYS A 1 70 ? -8.761 3.819 8.509 1.00 96.31 70 CYS A N 1
ATOM 543 C CA . CYS A 1 70 ? -9.491 2.570 8.349 1.00 96.31 70 CYS A CA 1
ATOM 544 C C . CYS A 1 70 ? -9.130 1.939 7.002 1.00 96.31 70 CYS A C 1
ATOM 546 O O . CYS A 1 70 ? -9.432 2.498 5.947 1.00 96.31 70 CYS A O 1
ATOM 548 N N . ALA A 1 71 ? -8.516 0.758 7.038 1.00 96.56 71 ALA A N 1
ATOM 549 C CA . ALA A 1 71 ? -8.152 -0.026 5.868 1.00 96.56 71 ALA A CA 1
ATOM 550 C C . ALA A 1 71 ? -9.054 -1.262 5.744 1.00 96.56 71 ALA A C 1
ATOM 552 O O . ALA A 1 71 ? -9.114 -2.093 6.652 1.00 96.56 71 ALA A O 1
ATOM 553 N N . VAL A 1 72 ? -9.740 -1.405 4.611 1.00 98.06 72 VAL A N 1
ATOM 554 C CA . VAL A 1 72 ? -10.654 -2.512 4.312 1.00 98.06 72 VAL A CA 1
ATOM 555 C C . VAL A 1 72 ? -10.194 -3.248 3.050 1.00 98.06 72 VAL A C 1
ATOM 557 O O . VAL A 1 72 ? -10.086 -2.633 1.986 1.00 98.06 72 VAL A O 1
ATOM 560 N N . PRO A 1 73 ? -9.939 -4.566 3.121 1.00 97.31 73 PRO A N 1
ATOM 561 C CA . PRO A 1 73 ? -9.566 -5.345 1.948 1.00 97.31 73 PRO A CA 1
ATOM 562 C C . PRO A 1 73 ? -10.742 -5.490 0.975 1.00 97.31 73 PRO A C 1
ATOM 564 O O . PRO A 1 73 ? -11.882 -5.73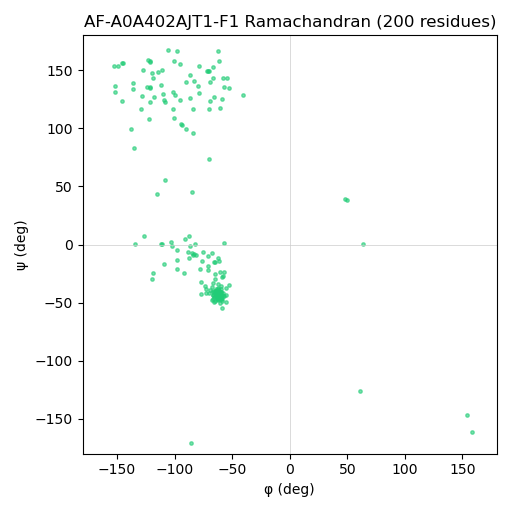4 1.370 1.00 97.31 73 PRO A O 1
ATOM 567 N N . ILE A 1 74 ? -10.448 -5.387 -0.319 1.00 97.50 74 ILE A N 1
ATOM 568 C CA . ILE A 1 74 ? -11.413 -5.598 -1.400 1.00 97.50 74 ILE A CA 1
ATOM 569 C C . ILE A 1 74 ? -11.371 -7.082 -1.769 1.00 97.50 74 ILE A C 1
ATOM 571 O O . ILE A 1 74 ? -10.459 -7.539 -2.466 1.00 97.50 74 ILE A O 1
ATOM 575 N N . LEU A 1 75 ? -12.340 -7.839 -1.255 1.00 95.38 75 LEU A N 1
ATOM 576 C CA . LEU A 1 75 ? -12.357 -9.301 -1.313 1.00 95.38 75 LEU A CA 1
ATOM 577 C C . LEU A 1 75 ? -13.446 -9.848 -2.237 1.00 95.38 75 LEU A C 1
ATOM 579 O O . LEU A 1 75 ? -14.537 -9.290 -2.360 1.00 95.38 75 LEU A O 1
ATOM 583 N N . ARG A 1 76 ? -13.168 -11.016 -2.817 1.00 93.00 76 ARG A N 1
ATOM 584 C CA . ARG A 1 76 ? -14.156 -11.884 -3.465 1.00 93.00 76 ARG A CA 1
ATOM 585 C C . ARG A 1 76 ? -13.861 -13.331 -3.085 1.00 93.00 76 ARG A C 1
ATOM 587 O O . ARG A 1 76 ? -12.958 -13.962 -3.631 1.00 93.00 76 ARG A O 1
ATOM 594 N N . GLY A 1 77 ? -14.602 -13.849 -2.106 1.00 88.88 77 GLY A N 1
ATOM 595 C CA . GLY A 1 77 ? -14.239 -15.109 -1.454 1.00 88.88 77 GLY A CA 1
ATOM 596 C C . GLY A 1 77 ? -12.868 -14.985 -0.782 1.00 88.88 77 GLY A C 1
ATOM 597 O O . GLY A 1 77 ? -12.651 -14.058 -0.009 1.00 88.88 77 GLY A O 1
ATOM 598 N N . SER A 1 78 ? -11.938 -15.888 -1.103 1.00 88.88 78 SER A N 1
ATOM 599 C CA . SER A 1 78 ? -10.551 -15.846 -0.609 1.00 88.88 78 SER A CA 1
ATOM 600 C C . SER A 1 78 ? -9.603 -14.989 -1.458 1.00 88.88 78 SER A C 1
ATOM 602 O O . SER A 1 78 ? -8.421 -14.883 -1.125 1.00 88.88 78 SER A O 1
ATOM 604 N N . LEU A 1 79 ? -10.088 -14.393 -2.552 1.00 95.19 79 LEU A N 1
ATOM 605 C CA . LEU A 1 79 ? -9.268 -13.592 -3.454 1.00 95.19 79 LEU A CA 1
ATOM 606 C C . LEU A 1 79 ? -9.262 -12.118 -3.032 1.00 95.19 79 LEU A C 1
ATOM 608 O O . LEU A 1 79 ? -10.306 -11.564 -2.685 1.00 95.19 79 LEU A O 1
ATOM 612 N N . LEU A 1 80 ? -8.097 -11.483 -3.118 1.00 96.12 80 LEU A N 1
ATOM 613 C CA . LEU A 1 80 ? -7.855 -10.078 -2.811 1.00 96.12 80 LEU A CA 1
ATOM 614 C C . LEU A 1 80 ? -7.570 -9.304 -4.100 1.00 96.12 80 LEU A C 1
ATOM 616 O O . LEU A 1 80 ? -6.695 -9.702 -4.866 1.00 96.12 80 LEU A O 1
ATOM 620 N N . ALA A 1 81 ? -8.260 -8.185 -4.317 1.00 95.62 81 ALA A N 1
ATOM 621 C CA . ALA A 1 81 ? -7.924 -7.256 -5.401 1.00 95.62 81 ALA A CA 1
ATOM 622 C C . ALA A 1 81 ? -7.072 -6.060 -4.952 1.00 95.62 81 ALA A C 1
ATOM 624 O O . ALA A 1 81 ? -6.405 -5.417 -5.756 1.00 95.62 81 ALA A O 1
ATOM 625 N N . GLY A 1 82 ? -7.089 -5.757 -3.658 1.00 95.06 82 GLY A N 1
ATOM 626 C CA . GLY A 1 82 ? -6.363 -4.645 -3.063 1.00 95.06 82 GLY A CA 1
ATOM 627 C C . GLY A 1 82 ? -6.992 -4.258 -1.735 1.00 95.06 82 GLY A C 1
ATOM 628 O O . GLY A 1 82 ? -7.752 -5.029 -1.147 1.00 95.06 82 GLY A O 1
ATOM 629 N N . VAL A 1 83 ? -6.699 -3.052 -1.269 1.00 96.31 83 VAL A N 1
ATOM 630 C CA . VAL A 1 83 ? -7.223 -2.517 -0.011 1.00 96.31 83 VAL A CA 1
ATOM 631 C C . VAL A 1 83 ? -7.663 -1.080 -0.242 1.00 96.31 83 VAL A C 1
ATOM 633 O O . VAL A 1 83 ? -6.935 -0.298 -0.850 1.00 96.31 83 VAL A O 1
ATOM 636 N N . LEU A 1 84 ? -8.853 -0.741 0.245 1.00 96.31 84 LEU A N 1
ATOM 637 C CA . LEU A 1 84 ? -9.285 0.640 0.397 1.00 96.31 84 LEU A CA 1
ATOM 638 C C . LEU A 1 84 ? -8.801 1.148 1.746 1.00 96.31 84 LEU A C 1
ATOM 640 O O . LEU A 1 84 ? -9.141 0.556 2.764 1.00 96.31 84 LEU A O 1
ATOM 644 N N . ILE A 1 85 ? -8.082 2.261 1.764 1.00 94.56 85 ILE A N 1
ATOM 645 C CA . ILE A 1 85 ? -7.795 3.001 2.989 1.00 94.56 85 ILE A CA 1
ATOM 646 C C . ILE A 1 85 ? -8.516 4.346 2.964 1.00 94.56 85 ILE A C 1
ATOM 648 O O . ILE A 1 85 ? -8.569 5.017 1.934 1.00 94.56 85 ILE A O 1
ATOM 652 N N . ALA A 1 86 ? -9.096 4.709 4.102 1.00 94.88 86 ALA A N 1
ATOM 653 C CA . ALA A 1 86 ? -9.604 6.041 4.375 1.00 94.88 86 ALA A CA 1
ATOM 654 C C . ALA A 1 86 ? -8.823 6.621 5.555 1.00 94.88 86 ALA A C 1
ATOM 656 O O . ALA A 1 86 ? -8.754 5.994 6.612 1.00 94.88 86 ALA A O 1
ATOM 657 N N . SER A 1 87 ? -8.271 7.814 5.360 1.00 93.00 87 SER A N 1
ATOM 658 C CA . SER A 1 87 ? -7.409 8.508 6.319 1.00 93.00 87 SER A CA 1
ATOM 659 C C . SER A 1 87 ? -8.092 9.778 6.815 1.00 93.00 87 SER A C 1
ATOM 661 O O . SER A 1 87 ? -8.866 10.404 6.086 1.00 93.00 87 SER A O 1
ATOM 663 N N . SER A 1 88 ? -7.828 10.163 8.061 1.00 93.50 88 SER A N 1
ATOM 664 C CA . SER A 1 88 ? -8.406 11.344 8.699 1.00 93.50 88 SER A CA 1
ATOM 665 C C . SER A 1 88 ? -7.348 12.123 9.472 1.00 93.50 88 SER A C 1
ATOM 667 O O . SER A 1 88 ? -6.518 11.543 10.169 1.00 93.50 88 SER A O 1
ATOM 669 N N . THR A 1 89 ? -7.409 13.453 9.374 1.00 93.12 89 THR A N 1
ATOM 670 C CA . THR A 1 89 ? -6.605 14.375 10.191 1.00 93.12 89 THR A CA 1
ATOM 671 C C . THR A 1 89 ? -7.124 14.474 11.624 1.00 93.12 89 THR A C 1
ATOM 673 O O . THR A 1 89 ? -6.515 15.134 12.461 1.00 93.12 89 THR A O 1
ATOM 676 N N . GLN A 1 90 ? -8.270 13.854 11.918 1.00 93.12 90 GLN A N 1
ATOM 677 C CA . GLN A 1 90 ? -8.842 13.815 13.254 1.00 93.12 90 GLN A CA 1
ATOM 678 C C . GLN A 1 90 ? -8.503 12.472 13.908 1.00 93.12 90 GLN A C 1
ATOM 680 O O . GLN A 1 90 ? -8.794 11.426 13.312 1.00 93.12 90 GLN A O 1
ATOM 685 N N . PRO A 1 91 ? -7.943 12.466 15.130 1.00 92.75 91 PRO A N 1
ATOM 686 C CA . PRO A 1 91 ? -7.877 11.243 15.918 1.00 92.75 91 PRO A CA 1
ATOM 687 C C . PRO A 1 91 ? -9.300 10.747 16.205 1.00 92.75 91 PRO A C 1
ATOM 689 O O . PRO A 1 91 ? -10.265 11.510 16.150 1.00 92.75 91 PRO A O 1
ATOM 692 N N . ASP A 1 92 ? -9.445 9.461 16.507 1.00 93.38 92 ASP A N 1
ATOM 693 C CA . ASP A 1 92 ? -10.720 8.833 16.899 1.00 93.38 92 ASP A CA 1
ATOM 694 C C . ASP A 1 92 ? -11.844 8.827 15.852 1.00 93.38 92 ASP A C 1
ATOM 696 O O . ASP A 1 92 ? -12.888 8.231 16.114 1.00 93.38 92 ASP A O 1
ATOM 700 N N . PHE A 1 93 ? -11.641 9.363 14.644 1.00 95.31 93 PHE A N 1
ATOM 701 C CA . PHE A 1 93 ? -12.682 9.412 13.609 1.00 95.31 93 PHE A CA 1
ATOM 702 C C . PHE A 1 93 ? -13.259 8.024 13.287 1.00 95.31 93 PHE A C 1
ATOM 704 O O . PHE A 1 93 ? -14.472 7.843 13.215 1.00 95.31 93 PHE A O 1
ATOM 711 N N . PHE A 1 94 ? -12.390 7.018 13.170 1.00 95.69 94 PHE A N 1
ATOM 712 C CA . PHE A 1 94 ? -12.790 5.639 12.880 1.00 95.69 94 PHE A CA 1
ATOM 713 C C . PHE A 1 94 ? -13.125 4.804 14.127 1.00 95.69 94 PHE A C 1
ATOM 715 O O . PHE A 1 94 ? -13.387 3.609 14.003 1.00 95.69 94 PHE A O 1
ATOM 722 N N . LYS A 1 95 ? -13.184 5.404 15.329 1.00 92.69 95 LYS A N 1
ATOM 723 C CA . LYS A 1 95 ? -13.827 4.749 16.486 1.00 92.69 95 LYS A CA 1
ATOM 724 C C . LYS A 1 95 ? -15.347 4.696 16.328 1.00 92.69 95 LYS A C 1
ATOM 726 O O . LYS A 1 95 ? -15.978 3.843 16.946 1.00 92.69 95 LYS A O 1
ATOM 731 N N . ASP A 1 96 ? -15.927 5.570 15.501 1.00 94.94 96 ASP A N 1
ATOM 732 C CA . ASP A 1 96 ? -17.327 5.472 15.094 1.00 94.94 96 ASP A CA 1
ATOM 733 C C . ASP A 1 96 ? -17.528 4.259 14.161 1.00 94.94 96 ASP A C 1
ATOM 735 O O . ASP A 1 96 ? -16.992 4.238 13.044 1.00 94.94 96 ASP A O 1
ATOM 739 N N . PRO A 1 97 ? -18.331 3.253 14.563 1.00 95.56 97 PRO A N 1
ATOM 740 C CA . PRO A 1 97 ? -18.633 2.107 13.711 1.00 95.56 97 PRO A CA 1
ATOM 741 C C . PRO A 1 97 ? -19.303 2.503 12.393 1.00 95.56 97 PRO A C 1
ATOM 743 O O . PRO A 1 97 ? -19.135 1.806 11.395 1.00 95.56 97 PRO A O 1
ATOM 746 N N . THR A 1 98 ? -20.033 3.621 12.363 1.00 97.25 98 THR A N 1
ATOM 747 C CA . THR A 1 98 ? -20.708 4.119 11.157 1.00 97.25 98 THR A CA 1
ATOM 748 C C . THR A 1 98 ? -19.695 4.563 10.104 1.00 97.25 98 THR A C 1
ATOM 750 O O . THR A 1 98 ? -19.848 4.240 8.926 1.00 97.25 98 THR A O 1
ATOM 753 N N . ALA A 1 99 ? -18.619 5.237 10.524 1.00 97.12 99 ALA A N 1
ATOM 754 C CA . ALA A 1 99 ? -17.524 5.618 9.637 1.00 97.12 99 ALA A CA 1
ATOM 755 C C . ALA A 1 99 ? -16.830 4.379 9.047 1.00 97.12 99 ALA A C 1
ATOM 757 O O . ALA A 1 99 ? -16.657 4.286 7.832 1.00 97.12 99 ALA A O 1
ATOM 758 N N . CYS A 1 100 ? -16.506 3.384 9.881 1.00 97.62 100 CYS A N 1
ATOM 759 C CA . CYS A 1 100 ? -15.922 2.115 9.425 1.00 97.62 100 CYS A CA 1
ATOM 760 C C . CYS A 1 100 ? -16.848 1.336 8.474 1.00 97.62 100 CYS A C 1
ATOM 762 O O . CYS A 1 100 ? -16.394 0.752 7.483 1.00 97.62 100 CYS A O 1
ATOM 764 N N . GLN A 1 101 ? -18.153 1.339 8.754 1.00 98.06 101 GLN A N 1
ATOM 765 C CA . GLN A 1 101 ? -19.160 0.698 7.913 1.00 98.06 101 GLN A CA 1
ATOM 766 C C . GLN A 1 101 ? -19.214 1.347 6.528 1.00 98.06 101 GLN A C 1
ATOM 768 O O . GLN A 1 101 ? -19.211 0.634 5.527 1.00 98.06 101 GLN A O 1
ATOM 773 N N . ALA A 1 102 ? -19.167 2.680 6.451 1.00 97.88 102 ALA A N 1
ATOM 774 C CA . ALA A 1 102 ? -19.136 3.386 5.174 1.00 97.88 102 ALA A CA 1
ATOM 775 C C . ALA A 1 102 ? -17.912 2.986 4.331 1.00 97.88 102 ALA A C 1
ATOM 777 O O . ALA A 1 102 ? -18.057 2.668 3.150 1.00 97.88 102 ALA A O 1
ATOM 778 N N . VAL A 1 103 ? -16.714 2.923 4.927 1.00 97.75 103 VAL A N 1
ATOM 779 C CA . VAL A 1 103 ? -15.499 2.462 4.220 1.00 97.75 103 VAL A CA 1
ATOM 780 C C . VAL A 1 103 ? -15.673 1.023 3.724 1.00 97.75 103 VAL A C 1
ATOM 782 O O . VAL A 1 103 ? -15.309 0.705 2.591 1.00 97.75 103 VAL A O 1
ATOM 785 N N . THR A 1 104 ? -16.285 0.162 4.538 1.00 97.81 104 THR A N 1
ATOM 786 C CA . THR A 1 104 ? -16.559 -1.232 4.169 1.00 97.81 104 THR A CA 1
ATOM 787 C C . THR A 1 104 ? -17.510 -1.337 2.978 1.00 97.81 104 THR A C 1
ATOM 789 O O . THR A 1 104 ? -17.245 -2.082 2.035 1.00 97.81 104 THR A O 1
ATOM 792 N N . GLU A 1 105 ? -18.584 -0.553 2.968 1.00 97.50 105 GLU A N 1
ATOM 793 C CA . GLU A 1 105 ? -19.541 -0.507 1.860 1.00 97.50 105 GLU A CA 1
ATOM 794 C C . GLU A 1 105 ? -18.900 0.019 0.570 1.00 97.50 105 GLU A C 1
ATOM 796 O O . GLU A 1 105 ? -19.117 -0.552 -0.501 1.00 97.50 105 GLU A O 1
ATOM 801 N N . TYR A 1 106 ? -18.034 1.033 0.656 1.00 96.38 106 TYR A N 1
ATOM 802 C CA . TYR A 1 106 ? -17.259 1.500 -0.497 1.00 96.38 106 TYR A CA 1
ATOM 803 C C . TYR A 1 106 ? -16.305 0.428 -1.040 1.00 96.38 106 TYR A C 1
ATOM 805 O O . TYR A 1 106 ? -16.208 0.263 -2.259 1.00 96.38 106 TYR A O 1
ATOM 813 N N . ALA A 1 107 ? -15.633 -0.333 -0.171 1.00 96.38 107 ALA A N 1
ATOM 814 C CA . ALA A 1 107 ? -14.773 -1.441 -0.590 1.00 96.38 107 ALA A CA 1
ATOM 815 C C . ALA A 1 107 ? -15.568 -2.536 -1.323 1.00 96.38 107 ALA A C 1
ATOM 817 O O . ALA A 1 107 ? -15.123 -3.032 -2.362 1.00 96.38 107 ALA A O 1
ATOM 818 N N . LEU A 1 108 ? -16.774 -2.859 -0.841 1.00 95.81 108 LEU A N 1
ATOM 819 C CA . LEU A 1 108 ? -17.685 -3.794 -1.509 1.00 95.81 108 LEU A CA 1
ATOM 820 C C . LEU A 1 108 ? -18.119 -3.282 -2.887 1.00 95.81 108 LEU A C 1
ATOM 822 O O . LEU A 1 108 ? -18.047 -4.027 -3.865 1.00 95.81 108 LEU A O 1
ATOM 826 N N . LEU A 1 109 ? -18.520 -2.010 -2.988 1.00 95.69 109 LEU A N 1
ATOM 827 C CA . LEU A 1 109 ? -18.912 -1.393 -4.259 1.00 95.69 109 LEU A CA 1
ATOM 828 C C . LEU A 1 109 ? -17.768 -1.407 -5.277 1.00 95.69 109 LEU A C 1
ATOM 830 O O . LEU A 1 109 ? -17.985 -1.734 -6.445 1.00 95.69 109 LEU A O 1
ATOM 834 N N . MET A 1 110 ? -16.538 -1.122 -4.844 1.00 93.88 110 MET A N 1
ATOM 835 C CA . MET A 1 110 ? -15.368 -1.255 -5.714 1.00 93.88 110 MET A CA 1
ATOM 836 C C . MET A 1 110 ? -15.149 -2.699 -6.157 1.00 93.88 110 MET A C 1
ATOM 838 O O . MET A 1 110 ? -14.901 -2.932 -7.335 1.00 93.88 110 MET A O 1
ATOM 842 N N . GLY A 1 111 ? -15.321 -3.677 -5.265 1.00 94.75 111 GLY A N 1
ATOM 843 C CA . GLY A 1 111 ? -15.206 -5.097 -5.608 1.00 94.75 111 GLY A CA 1
ATOM 844 C C . GLY A 1 111 ? -16.163 -5.561 -6.717 1.00 94.75 111 GLY A C 1
ATOM 845 O O . GLY A 1 111 ? -15.838 -6.501 -7.448 1.00 94.75 111 GLY A O 1
ATOM 846 N N . VAL A 1 112 ? -17.312 -4.892 -6.880 1.00 94.00 112 VAL A N 1
ATOM 847 C CA . VAL A 1 112 ? -18.266 -5.131 -7.981 1.00 94.00 112 VAL A CA 1
ATOM 848 C C . VAL A 1 112 ? -17.791 -4.511 -9.299 1.00 94.00 112 VAL A C 1
ATOM 850 O O . VAL A 1 112 ? -18.061 -5.059 -10.364 1.00 94.00 112 VAL A O 1
ATOM 853 N N . ALA A 1 113 ? -17.075 -3.387 -9.244 1.00 93.69 113 ALA A N 1
ATOM 854 C CA . ALA A 1 113 ? -16.552 -2.707 -10.429 1.00 93.69 113 ALA A CA 1
ATOM 855 C C . ALA A 1 113 ? -15.294 -3.379 -11.015 1.00 93.69 113 ALA A C 1
ATOM 857 O O . ALA A 1 113 ? -14.975 -3.162 -12.186 1.00 93.69 113 ALA A O 1
ATOM 858 N N . LEU A 1 114 ? -14.585 -4.181 -10.214 1.00 94.19 114 LEU A N 1
ATOM 859 C CA . LEU A 1 114 ? -13.348 -4.854 -10.607 1.00 94.19 114 LEU A CA 1
ATOM 860 C C . LEU A 1 114 ? -13.605 -6.164 -11.373 1.00 94.19 114 LEU A C 1
ATOM 862 O O . LEU A 1 114 ? -14.485 -6.967 -11.040 1.00 94.19 114 LEU A O 1
ATOM 866 N N . CYS A 1 115 ? -12.788 -6.405 -12.395 1.00 94.25 115 CYS A N 1
ATOM 867 C CA . CYS A 1 115 ? -12.812 -7.624 -13.202 1.00 94.25 115 CYS A CA 1
ATOM 868 C C . CYS A 1 115 ? -12.114 -8.786 -12.478 1.00 94.25 115 CYS A C 1
ATOM 870 O O . CYS A 1 115 ? -11.158 -8.579 -11.741 1.00 94.25 115 CYS A O 1
ATOM 872 N N . ASP A 1 116 ? -12.489 -10.031 -12.784 1.00 93.06 116 ASP A N 1
ATOM 873 C CA . ASP A 1 116 ? -11.942 -11.243 -12.141 1.00 93.06 116 ASP A CA 1
ATOM 874 C C . ASP A 1 116 ? -10.408 -11.323 -12.157 1.00 93.06 116 ASP A C 1
ATOM 876 O O . ASP A 1 116 ? -9.799 -11.775 -11.195 1.00 93.06 116 ASP A O 1
ATOM 880 N N . ARG A 1 117 ? -9.770 -10.831 -13.227 1.00 93.69 117 ARG A N 1
ATOM 881 C CA . ARG A 1 117 ? -8.302 -10.806 -13.377 1.00 93.69 117 ARG A CA 1
ATOM 882 C C . ARG A 1 117 ? -7.571 -9.917 -12.363 1.00 93.69 117 ARG A C 1
ATOM 884 O O . ARG A 1 117 ? -6.350 -9.997 -12.281 1.00 93.69 117 ARG A O 1
ATOM 891 N N . GLU A 1 118 ? -8.293 -9.035 -11.678 1.00 92.88 118 GLU A N 1
ATOM 892 C CA . GLU A 1 118 ? -7.752 -8.135 -10.654 1.00 92.88 118 GLU A CA 1
ATOM 893 C C . GLU A 1 118 ? -7.740 -8.799 -9.275 1.00 92.88 118 GLU A C 1
ATOM 895 O O . GLU A 1 118 ? -7.110 -8.284 -8.362 1.00 92.88 118 GLU A O 1
ATOM 900 N N . PHE A 1 119 ? -8.400 -9.951 -9.121 1.00 95.44 119 PHE A N 1
ATOM 901 C CA . PHE A 1 119 ? -8.463 -10.702 -7.875 1.00 95.44 119 PHE A CA 1
ATOM 902 C C . PHE A 1 119 ? -7.387 -11.790 -7.841 1.00 95.44 119 PHE A C 1
ATOM 904 O O . PHE A 1 119 ? -7.321 -12.662 -8.709 1.00 95.44 119 PHE A O 1
ATOM 911 N N . HIS A 1 120 ? -6.563 -11.766 -6.799 1.00 93.94 120 HIS A N 1
ATOM 912 C CA . HIS A 1 120 ? -5.429 -12.665 -6.618 1.00 93.94 120 HIS A CA 1
ATOM 913 C C . HIS A 1 120 ? -5.585 -13.506 -5.343 1.00 93.94 120 HIS A C 1
ATOM 915 O O . HIS A 1 120 ? -6.082 -13.001 -4.335 1.00 93.94 120 HIS A O 1
ATOM 921 N N . PRO A 1 121 ? -5.167 -14.784 -5.339 1.00 94.25 121 PRO A N 1
ATOM 922 C CA . PRO A 1 121 ? -5.118 -15.571 -4.112 1.00 94.25 121 PRO A CA 1
ATOM 923 C C . PRO A 1 121 ? -4.237 -14.900 -3.055 1.00 94.25 121 PRO A C 1
ATOM 925 O O . PRO A 1 121 ? -3.117 -14.492 -3.359 1.00 94.25 121 PRO A O 1
ATOM 928 N N . SER A 1 122 ? -4.703 -14.848 -1.805 1.00 89.38 122 SER A N 1
ATOM 929 C CA . SER A 1 122 ? -3.915 -14.292 -0.693 1.00 89.38 122 SER A CA 1
ATOM 930 C C . SER A 1 122 ? -2.600 -15.036 -0.453 1.00 89.38 122 SER A C 1
ATOM 932 O O . SER A 1 122 ? -1.643 -14.436 0.017 1.00 89.38 122 SER A O 1
ATOM 934 N N . ALA A 1 123 ? -2.509 -16.304 -0.866 1.00 91.62 123 ALA A N 1
ATOM 935 C CA . ALA A 1 123 ? -1.274 -17.088 -0.842 1.00 91.62 123 ALA A CA 1
ATOM 936 C C . ALA A 1 123 ? -0.139 -16.510 -1.713 1.00 91.62 123 ALA A C 1
ATOM 938 O O . ALA A 1 123 ? 0.995 -16.939 -1.561 1.00 91.62 123 ALA A O 1
ATOM 939 N N . LEU A 1 124 ? -0.425 -15.565 -2.619 1.00 93.56 124 LEU A N 1
ATOM 940 C CA . LEU A 1 124 ? 0.595 -14.853 -3.398 1.00 93.56 124 LEU A CA 1
ATOM 941 C C . LEU A 1 124 ? 1.113 -13.588 -2.694 1.00 93.56 124 LEU A C 1
ATOM 943 O O . LEU A 1 124 ? 2.010 -12.935 -3.220 1.00 93.56 124 LEU A O 1
ATOM 947 N N . LEU A 1 125 ? 0.536 -13.188 -1.555 1.00 93.19 125 LEU A N 1
ATOM 948 C CA . LEU A 1 125 ? 0.935 -11.981 -0.828 1.00 93.19 125 LEU A CA 1
ATOM 949 C C . LEU A 1 125 ? 2.131 -12.285 0.071 1.00 93.19 125 LEU A C 1
ATOM 951 O O . LEU A 1 125 ? 1.976 -12.735 1.204 1.00 93.19 125 LEU A O 1
ATOM 955 N N . HIS A 1 126 ? 3.326 -11.990 -0.425 1.00 94.94 126 HIS A N 1
ATOM 956 C CA . HIS A 1 126 ? 4.580 -12.078 0.317 1.00 94.94 126 HIS A CA 1
ATOM 957 C C . HIS A 1 126 ? 5.093 -10.670 0.626 1.00 94.94 126 HIS A C 1
ATOM 959 O O . HIS A 1 126 ? 6.208 -10.306 0.257 1.00 94.94 126 HIS A O 1
ATOM 965 N N . LEU A 1 127 ? 4.247 -9.858 1.273 1.00 94.50 127 LEU A N 1
ATOM 966 C CA . LEU A 1 127 ? 4.547 -8.446 1.496 1.00 94.50 127 LEU A CA 1
ATOM 967 C C . LEU A 1 127 ? 5.846 -8.272 2.296 1.00 94.50 127 LEU A C 1
ATOM 969 O O . LEU A 1 127 ? 5.999 -8.807 3.399 1.00 94.50 127 LEU A O 1
ATOM 973 N N . ARG A 1 128 ? 6.774 -7.493 1.746 1.00 94.00 128 ARG A N 1
ATOM 974 C CA . ARG A 1 128 ? 8.075 -7.180 2.338 1.00 94.00 128 ARG A CA 1
ATOM 975 C C . ARG A 1 128 ? 8.002 -5.855 3.102 1.00 94.00 128 ARG A C 1
ATOM 977 O O . ARG A 1 128 ? 7.116 -5.043 2.824 1.00 94.00 128 ARG A O 1
ATOM 984 N N . PRO A 1 129 ? 8.873 -5.622 4.096 1.00 93.06 129 PRO A N 1
ATOM 985 C CA . PRO A 1 129 ? 9.050 -4.288 4.656 1.00 93.06 129 PRO A CA 1
ATOM 986 C C . PRO A 1 129 ? 9.466 -3.309 3.555 1.00 93.06 129 PRO A C 1
ATOM 988 O O . PRO A 1 129 ? 10.235 -3.676 2.672 1.00 93.06 129 PRO A O 1
ATOM 991 N N . MET A 1 130 ? 8.973 -2.075 3.628 1.00 94.25 130 MET A N 1
ATOM 992 C CA . MET A 1 130 ? 9.348 -0.994 2.715 1.00 94.25 130 MET A CA 1
ATOM 993 C C . MET A 1 130 ? 9.890 0.199 3.513 1.00 94.25 130 MET A C 1
ATOM 995 O O . MET A 1 130 ? 9.591 0.301 4.708 1.00 94.25 130 MET A O 1
ATOM 999 N N . PRO A 1 131 ? 10.681 1.098 2.897 1.00 93.50 131 PRO A N 1
ATOM 1000 C CA . PRO A 1 131 ? 11.181 2.295 3.562 1.00 93.50 131 PRO A CA 1
ATOM 1001 C C . PRO A 1 131 ? 10.033 3.226 3.984 1.00 93.50 131 PRO A C 1
ATOM 1003 O O . PRO A 1 131 ? 8.913 3.082 3.485 1.00 93.50 131 PRO A O 1
ATOM 1006 N N . PRO A 1 132 ? 10.294 4.222 4.846 1.00 91.25 132 PRO A N 1
ATOM 1007 C CA . PRO A 1 132 ? 9.279 5.190 5.245 1.00 91.25 132 PRO A CA 1
ATOM 1008 C C . PRO A 1 132 ? 8.605 5.903 4.062 1.00 91.25 132 PRO A C 1
ATOM 1010 O O . PRO A 1 132 ? 9.261 6.228 3.067 1.00 91.25 132 PRO A O 1
ATOM 1013 N N . LEU A 1 133 ? 7.302 6.184 4.162 1.00 89.25 133 LEU A N 1
ATOM 1014 C CA . LEU A 1 133 ? 6.483 6.698 3.053 1.00 89.25 133 LEU A CA 1
ATOM 1015 C C . LEU A 1 133 ? 6.957 8.062 2.553 1.00 89.25 133 LEU A C 1
ATOM 1017 O O . LEU A 1 133 ? 6.985 8.297 1.344 1.00 89.25 133 LEU A O 1
ATOM 1021 N N . HIS A 1 134 ? 7.352 8.949 3.469 1.00 87.19 134 HIS A N 1
ATOM 1022 C CA . HIS A 1 134 ? 7.889 10.263 3.112 1.00 87.19 134 HIS A CA 1
ATOM 1023 C C . HIS A 1 134 ? 9.144 10.120 2.237 1.00 87.19 134 HIS A C 1
ATOM 1025 O O . HIS A 1 134 ? 9.225 10.726 1.169 1.00 87.19 134 HIS A O 1
ATOM 1031 N N . TRP A 1 135 ? 10.065 9.231 2.624 1.00 91.19 135 TRP A N 1
ATOM 1032 C CA . TRP A 1 135 ? 11.295 8.969 1.885 1.00 91.19 135 TRP A CA 1
ATOM 1033 C C . TRP A 1 135 ? 11.011 8.340 0.518 1.00 91.19 135 TRP A C 1
ATOM 1035 O O . TRP A 1 135 ? 11.535 8.806 -0.494 1.00 91.19 135 TRP A O 1
ATOM 1045 N N . GLN A 1 136 ? 10.124 7.336 0.458 1.00 92.12 136 GLN A N 1
ATOM 1046 C CA . GLN A 1 136 ? 9.723 6.721 -0.811 1.00 92.12 136 GLN A CA 1
ATOM 1047 C C . GLN A 1 136 ? 9.187 7.774 -1.787 1.00 92.12 136 GLN A C 1
ATOM 1049 O O . GLN A 1 136 ? 9.604 7.828 -2.945 1.00 92.12 136 GLN A O 1
ATOM 1054 N N . ARG A 1 137 ? 8.267 8.629 -1.325 1.00 89.19 137 ARG A N 1
ATOM 1055 C CA . ARG A 1 137 ? 7.640 9.664 -2.157 1.00 89.19 137 ARG A CA 1
ATOM 1056 C C . ARG A 1 137 ? 8.645 10.705 -2.630 1.00 89.19 137 ARG A C 1
ATOM 1058 O O . ARG A 1 137 ? 8.593 11.086 -3.798 1.00 89.19 137 ARG A O 1
ATOM 1065 N N . GLU A 1 138 ? 9.572 11.135 -1.778 1.00 90.38 138 GLU A N 1
ATOM 1066 C CA . GLU A 1 138 ? 10.671 12.018 -2.180 1.00 90.38 138 GLU A CA 1
ATOM 1067 C C . GLU A 1 138 ? 11.536 11.383 -3.279 1.00 90.38 138 GLU A C 1
ATOM 1069 O O . GLU A 1 138 ? 11.809 12.022 -4.301 1.00 90.38 138 GLU A O 1
ATOM 1074 N N . GLU A 1 139 ? 11.915 10.113 -3.118 1.00 93.00 139 GLU A N 1
ATOM 1075 C CA . GLU A 1 139 ? 12.736 9.377 -4.085 1.00 93.00 139 GLU A CA 1
ATOM 1076 C C . GLU A 1 139 ? 12.031 9.212 -5.438 1.00 93.00 139 GLU A C 1
ATOM 1078 O O . GLU A 1 139 ? 12.607 9.478 -6.503 1.00 93.00 139 GLU A O 1
ATOM 1083 N N . ILE A 1 140 ? 10.755 8.825 -5.400 1.00 91.69 140 ILE A N 1
ATOM 1084 C CA . ILE A 1 140 ? 9.897 8.681 -6.579 1.00 91.69 140 ILE A CA 1
ATOM 1085 C C . ILE A 1 140 ? 9.759 10.022 -7.294 1.00 91.69 140 ILE A C 1
ATOM 1087 O O . ILE A 1 140 ? 10.004 10.103 -8.501 1.00 91.69 140 ILE A O 1
ATOM 1091 N N . ASN A 1 141 ? 9.422 11.090 -6.569 1.00 90.00 141 ASN A N 1
ATOM 1092 C CA . ASN A 1 141 ? 9.261 12.422 -7.150 1.00 90.00 141 ASN A CA 1
ATOM 1093 C C . ASN A 1 141 ? 10.549 12.906 -7.824 1.00 90.00 141 ASN A C 1
ATOM 1095 O O . ASN A 1 141 ? 10.497 13.553 -8.872 1.00 90.00 141 ASN A O 1
ATOM 1099 N N . ARG A 1 142 ? 11.710 12.558 -7.258 1.00 91.31 142 ARG A N 1
ATOM 1100 C CA . ARG A 1 142 ? 13.014 12.953 -7.790 1.00 91.31 142 ARG A CA 1
ATOM 1101 C C . ARG A 1 142 ? 13.398 12.205 -9.067 1.00 91.31 142 ARG A C 1
ATOM 1103 O O . ARG A 1 142 ? 13.968 12.814 -9.973 1.00 91.31 142 ARG A O 1
ATOM 1110 N N . THR A 1 143 ? 13.143 10.898 -9.147 1.00 92.94 143 THR A N 1
ATOM 1111 C CA . THR A 1 143 ? 13.795 10.044 -10.161 1.00 92.94 143 THR A CA 1
ATOM 1112 C C . THR A 1 143 ? 12.846 9.356 -11.142 1.00 92.94 143 THR A C 1
ATOM 1114 O O . THR A 1 143 ? 13.249 9.078 -12.275 1.00 92.94 143 THR A O 1
ATOM 1117 N N . TYR A 1 144 ? 11.583 9.131 -10.777 1.00 91.81 144 TYR A N 1
ATOM 1118 C CA . TYR A 1 144 ? 10.696 8.185 -11.463 1.00 91.81 144 TYR A CA 1
ATOM 1119 C C . TYR A 1 144 ? 10.480 8.493 -12.954 1.00 91.81 144 TYR A C 1
ATOM 1121 O O . TYR A 1 144 ? 10.739 7.654 -13.819 1.00 91.81 144 TYR A O 1
ATOM 1129 N N . LEU A 1 145 ? 10.050 9.716 -13.290 1.00 91.75 145 LEU A N 1
ATOM 1130 C CA . LEU A 1 145 ? 9.769 10.089 -14.685 1.00 91.75 145 LEU A CA 1
ATOM 1131 C C . LEU A 1 145 ? 11.028 10.071 -15.558 1.00 91.75 145 LEU A C 1
ATOM 1133 O O . LEU A 1 145 ? 10.983 9.596 -16.694 1.00 91.75 145 LEU A O 1
ATOM 1137 N N . ASN A 1 146 ? 12.152 10.548 -15.020 1.00 94.56 146 ASN A N 1
ATOM 1138 C CA . ASN A 1 146 ? 13.420 10.580 -15.744 1.00 94.56 146 ASN A CA 1
ATOM 1139 C C . ASN A 1 146 ? 13.933 9.163 -16.023 1.00 94.56 146 ASN A C 1
ATOM 1141 O O . ASN A 1 146 ? 14.386 8.896 -17.137 1.00 94.56 146 ASN A O 1
ATOM 1145 N N . ARG A 1 147 ? 13.792 8.239 -15.062 1.00 95.75 147 ARG A N 1
ATOM 1146 C CA . ARG A 1 147 ? 14.133 6.819 -15.239 1.00 95.75 147 ARG A CA 1
ATOM 1147 C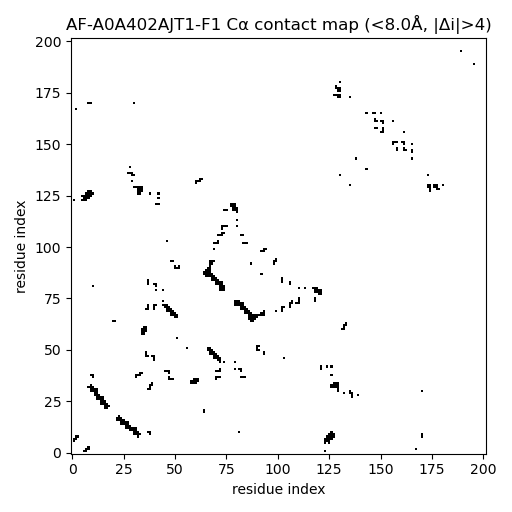 C . ARG A 1 147 ? 13.295 6.170 -16.338 1.00 95.75 147 ARG A C 1
ATOM 1149 O O . ARG A 1 147 ? 13.858 5.511 -17.208 1.00 95.75 147 ARG A O 1
ATOM 1156 N N . ILE A 1 148 ? 11.983 6.424 -16.371 1.00 95.19 148 ILE A N 1
ATOM 1157 C CA . ILE A 1 148 ? 11.095 5.896 -17.424 1.00 95.19 148 ILE A CA 1
ATOM 1158 C C . ILE A 1 148 ? 11.500 6.416 -18.803 1.00 95.19 148 ILE A C 1
ATOM 1160 O O . ILE A 1 148 ? 11.612 5.631 -19.744 1.00 95.19 148 ILE A O 1
ATOM 1164 N N . ILE A 1 149 ? 11.733 7.726 -18.936 1.00 95.94 149 ILE A N 1
ATOM 1165 C CA . ILE A 1 149 ? 12.131 8.339 -20.213 1.00 95.94 149 ILE A CA 1
ATOM 1166 C C . ILE A 1 149 ? 13.477 7.772 -20.680 1.00 95.94 149 ILE A C 1
ATOM 1168 O O . ILE A 1 149 ? 13.609 7.381 -21.842 1.00 95.94 149 ILE A O 1
ATOM 1172 N N . ALA A 1 150 ? 14.456 7.680 -19.777 1.00 96.44 150 ALA A N 1
ATOM 1173 C CA . ALA A 1 150 ? 15.776 7.141 -20.083 1.00 96.44 150 ALA A CA 1
ATOM 1174 C C . ALA A 1 150 ? 15.710 5.665 -20.506 1.00 96.44 150 ALA A C 1
ATOM 1176 O O . ALA A 1 150 ? 16.326 5.290 -21.506 1.00 96.44 150 ALA A O 1
ATOM 1177 N N . TYR A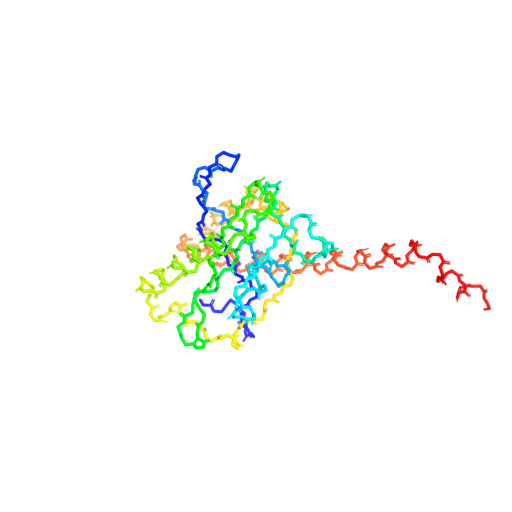 1 151 ? 14.930 4.841 -19.799 1.00 96.88 151 TYR A N 1
ATOM 1178 C CA . TYR A 1 151 ? 14.748 3.427 -20.128 1.00 96.88 151 TYR A CA 1
ATOM 1179 C C . TYR A 1 151 ? 14.044 3.250 -21.477 1.00 96.88 151 TYR A C 1
ATOM 1181 O O . TYR A 1 151 ? 14.536 2.518 -22.337 1.00 96.88 151 TYR A O 1
ATOM 1189 N N . ALA A 1 152 ? 12.935 3.967 -21.702 1.00 96.88 152 ALA A N 1
ATOM 1190 C CA . ALA A 1 152 ? 12.186 3.916 -22.956 1.00 96.88 152 ALA A CA 1
ATOM 1191 C C . ALA A 1 152 ? 13.068 4.282 -24.158 1.00 96.88 152 ALA A C 1
ATOM 1193 O O . ALA A 1 152 ? 13.067 3.570 -25.161 1.00 96.88 152 ALA A O 1
ATOM 1194 N N . HIS A 1 153 ? 13.872 5.344 -24.031 1.00 95.75 153 HIS A N 1
ATOM 1195 C CA . HIS A 1 153 ? 14.791 5.778 -25.081 1.00 95.75 153 HIS A CA 1
ATOM 1196 C C . HIS A 1 153 ? 15.919 4.765 -25.321 1.00 95.75 153 HIS A C 1
ATOM 1198 O O . HIS A 1 153 ? 16.197 4.403 -26.462 1.00 95.75 153 HIS A O 1
ATOM 1204 N N . LYS A 1 154 ? 16.560 4.272 -24.253 1.00 96.38 154 LYS A N 1
ATOM 1205 C CA . LYS A 1 154 ? 17.678 3.320 -24.344 1.00 96.38 154 LYS A CA 1
ATOM 1206 C C . LYS A 1 154 ? 17.262 1.978 -24.952 1.00 96.38 154 LYS A C 1
ATOM 1208 O O . LYS A 1 154 ? 18.028 1.396 -25.712 1.00 96.38 154 LYS A O 1
ATOM 1213 N N . HIS A 1 155 ? 16.066 1.497 -24.621 1.00 95.25 155 HIS A N 1
ATOM 1214 C CA . HIS A 1 155 ? 15.582 0.173 -25.020 1.00 95.25 155 HIS A CA 1
ATOM 1215 C C . HIS A 1 155 ? 14.573 0.206 -26.177 1.00 95.25 155 HIS A C 1
ATOM 1217 O O . HIS A 1 155 ? 14.088 -0.848 -26.576 1.00 95.25 155 HIS A O 1
ATOM 1223 N N . SER A 1 156 ? 14.268 1.388 -26.732 1.00 95.62 156 SER A N 1
ATOM 1224 C CA . SER A 1 156 ? 13.275 1.574 -27.808 1.00 95.62 156 SER A CA 1
ATOM 1225 C C . SER A 1 156 ? 11.929 0.897 -27.509 1.00 95.62 156 SER A C 1
ATOM 1227 O O . SER A 1 156 ? 11.305 0.306 -28.389 1.00 95.62 156 SER A O 1
ATOM 1229 N N . THR A 1 157 ? 11.498 0.956 -26.248 1.00 95.38 157 THR A N 1
ATOM 1230 C CA . THR A 1 157 ? 10.284 0.287 -25.766 1.00 95.38 157 THR A CA 1
ATOM 1231 C C . THR A 1 157 ? 9.147 1.280 -25.528 1.00 9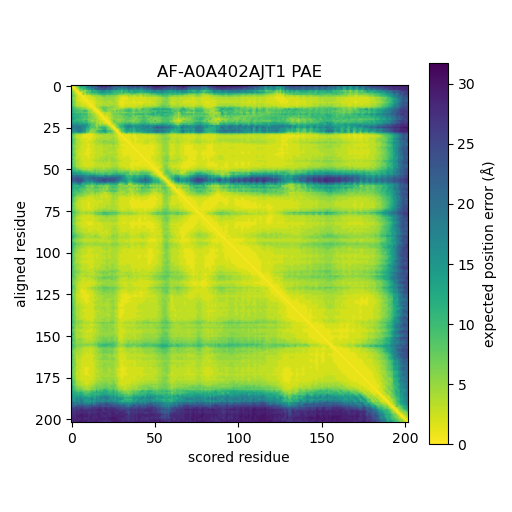5.38 157 THR A C 1
ATOM 1233 O O . THR A 1 157 ? 9.349 2.498 -25.517 1.00 95.38 157 THR A O 1
ATOM 1236 N N . SER A 1 158 ? 7.929 0.772 -25.338 1.00 95.25 158 SER A N 1
ATOM 1237 C CA . SER A 1 158 ? 6.788 1.622 -25.010 1.00 95.25 158 SER A CA 1
ATOM 1238 C C . SER A 1 158 ? 6.956 2.253 -23.623 1.00 95.25 158 SER A C 1
ATOM 1240 O O . SER A 1 158 ? 7.580 1.683 -22.727 1.00 95.25 158 SER A O 1
ATOM 1242 N N . ARG A 1 159 ? 6.340 3.423 -23.404 1.00 92.56 159 ARG A N 1
ATOM 1243 C CA . ARG A 1 159 ? 6.314 4.062 -22.076 1.00 92.56 159 ARG A CA 1
ATOM 1244 C C . ARG A 1 159 ? 5.750 3.126 -21.005 1.00 92.56 159 ARG A C 1
ATOM 1246 O O . ARG A 1 159 ? 6.228 3.151 -19.881 1.00 92.56 159 ARG A O 1
ATOM 1253 N N . ARG A 1 160 ? 4.743 2.322 -21.357 1.00 91.31 160 ARG A N 1
ATOM 1254 C CA . ARG A 1 160 ? 4.087 1.389 -20.437 1.00 91.31 160 ARG A CA 1
ATOM 1255 C C . ARG A 1 160 ? 5.036 0.279 -19.995 1.00 91.31 160 ARG A C 1
ATOM 1257 O O . ARG A 1 160 ? 5.079 -0.034 -18.812 1.00 91.31 160 ARG A O 1
ATOM 1264 N N . ASP A 1 161 ? 5.796 -0.282 -20.929 1.00 93.50 161 ASP A N 1
ATOM 1265 C CA . ASP A 1 161 ? 6.760 -1.337 -20.617 1.00 93.50 161 ASP A CA 1
ATOM 1266 C C . ASP A 1 161 ? 7.936 -0.769 -19.818 1.00 93.50 161 ASP A C 1
ATOM 1268 O O . ASP A 1 161 ? 8.346 -1.362 -18.826 1.00 93.50 161 ASP A O 1
ATOM 1272 N N . ALA A 1 162 ? 8.430 0.418 -20.188 1.00 94.81 162 ALA A N 1
ATOM 1273 C CA . ALA A 1 162 ? 9.440 1.125 -19.404 1.00 94.81 162 ALA A CA 1
ATOM 1274 C C . ALA A 1 162 ? 8.951 1.418 -17.977 1.00 94.81 162 ALA A C 1
ATOM 1276 O O . ALA A 1 162 ? 9.688 1.201 -17.023 1.00 94.81 162 ALA A O 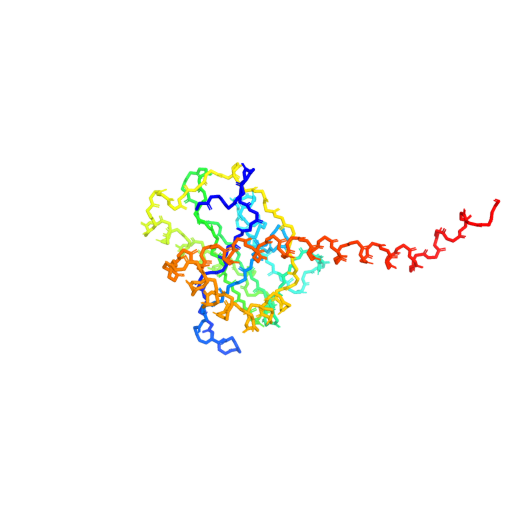1
ATOM 1277 N N . GLU A 1 163 ? 7.705 1.872 -17.819 1.00 92.94 163 GLU A N 1
ATOM 1278 C CA . GLU A 1 163 ? 7.104 2.109 -16.506 1.00 92.94 163 GLU A CA 1
ATOM 1279 C C . GLU A 1 163 ? 7.030 0.829 -15.677 1.00 92.94 163 GLU A C 1
ATOM 1281 O O . GLU A 1 163 ? 7.451 0.851 -14.527 1.00 92.94 163 GLU A O 1
ATOM 1286 N N . PHE A 1 164 ? 6.580 -0.283 -16.263 1.00 90.94 164 PHE A N 1
ATOM 1287 C CA . PHE A 1 164 ? 6.551 -1.584 -15.592 1.00 90.94 164 PHE A CA 1
ATOM 1288 C C . PHE A 1 164 ? 7.943 -2.022 -15.105 1.00 90.94 164 PHE A C 1
ATOM 1290 O O . PHE A 1 164 ? 8.084 -2.466 -13.967 1.00 90.94 164 PHE A O 1
ATOM 1297 N N . TRP A 1 165 ? 8.977 -1.855 -15.934 1.00 93.25 165 TRP A N 1
ATOM 1298 C CA . TRP A 1 165 ? 10.350 -2.214 -15.568 1.00 93.25 165 TRP A CA 1
ATOM 1299 C C . TRP A 1 165 ? 10.919 -1.334 -14.457 1.00 93.25 165 TRP A C 1
ATOM 1301 O O . TRP A 1 165 ? 11.430 -1.863 -13.474 1.00 93.25 165 TRP A O 1
ATOM 1311 N N . ILE A 1 166 ? 10.786 -0.010 -14.568 1.00 94.56 166 ILE A N 1
ATOM 1312 C CA . ILE A 1 166 ? 11.250 0.920 -13.526 1.00 94.56 166 ILE A CA 1
ATOM 1313 C C . ILE A 1 166 ? 10.506 0.682 -12.211 1.00 94.56 166 ILE A C 1
ATOM 1315 O O . ILE A 1 166 ? 11.096 0.735 -11.139 1.00 94.56 166 ILE A O 1
ATOM 1319 N N . GLN A 1 167 ? 9.217 0.366 -12.285 1.00 92.06 167 GLN A N 1
ATOM 1320 C CA . GLN A 1 167 ? 8.408 0.005 -11.129 1.00 92.06 167 GLN A CA 1
ATOM 1321 C C . GLN A 1 167 ? 8.877 -1.256 -10.409 1.00 92.06 167 GLN A C 1
ATOM 1323 O O . GLN A 1 167 ? 8.673 -1.355 -9.203 1.00 92.06 167 GLN A O 1
ATOM 1328 N N . HIS A 1 168 ? 9.405 -2.236 -11.137 1.00 91.88 168 HIS A N 1
ATOM 1329 C CA . HIS A 1 168 ? 9.971 -3.447 -10.555 1.00 91.88 168 HIS A CA 1
ATOM 1330 C C . HIS A 1 168 ? 11.365 -3.182 -9.974 1.00 91.88 168 HIS A C 1
ATOM 1332 O O . HIS A 1 168 ? 11.649 -3.593 -8.856 1.00 91.88 168 HIS A O 1
ATOM 1338 N N . GLU A 1 169 ? 12.199 -2.431 -10.694 1.00 94.38 169 GLU A N 1
ATOM 1339 C CA . GLU A 1 169 ? 13.538 -2.038 -10.242 1.00 94.38 169 GLU A CA 1
ATOM 1340 C C . GLU A 1 169 ? 13.481 -1.221 -8.940 1.00 94.38 169 GLU A C 1
ATOM 1342 O O . GLU A 1 169 ? 14.194 -1.526 -7.990 1.00 94.38 169 GLU A O 1
ATOM 1347 N N . MET A 1 170 ? 12.577 -0.240 -8.854 1.00 94.50 170 MET A N 1
ATOM 1348 C CA . MET A 1 170 ? 12.394 0.557 -7.634 1.00 94.50 170 MET A CA 1
ATOM 1349 C C . MET A 1 170 ? 11.837 -0.257 -6.464 1.00 94.50 170 MET A C 1
ATOM 1351 O O . MET A 1 170 ? 12.203 0.017 -5.328 1.00 94.50 170 MET A O 1
ATOM 1355 N N . GLU A 1 171 ? 10.982 -1.257 -6.718 1.00 94.75 171 GLU A N 1
ATOM 1356 C CA . GLU A 1 171 ? 10.497 -2.158 -5.660 1.00 94.75 171 GLU A CA 1
ATOM 1357 C C . GLU A 1 171 ? 11.674 -2.888 -4.997 1.00 94.75 171 GLU A C 1
ATOM 1359 O O . GLU A 1 171 ? 11.794 -2.866 -3.777 1.00 94.75 171 GLU A O 1
ATOM 1364 N N . LEU A 1 172 ? 12.588 -3.441 -5.802 1.00 94.19 172 LEU A N 1
ATOM 1365 C CA . LEU A 1 172 ? 13.794 -4.122 -5.319 1.00 94.19 172 LEU A CA 1
ATOM 1366 C C . LEU A 1 172 ? 14.736 -3.178 -4.557 1.00 94.19 172 LEU A C 1
ATOM 1368 O O . LEU A 1 172 ? 15.222 -3.521 -3.483 1.00 94.19 172 LEU A O 1
ATOM 1372 N N . GLU A 1 173 ? 14.968 -1.971 -5.080 1.00 95.62 173 GLU A N 1
ATOM 1373 C CA . GLU A 1 173 ? 15.784 -0.955 -4.398 1.00 95.62 173 GLU A CA 1
ATOM 1374 C C . GLU A 1 173 ? 15.202 -0.577 -3.029 1.00 95.62 173 GLU A C 1
ATOM 1376 O O . GLU A 1 173 ? 15.944 -0.352 -2.071 1.00 95.62 173 GLU A O 1
ATOM 1381 N N . PHE A 1 174 ? 13.875 -0.505 -2.930 1.00 95.56 174 PHE A N 1
ATOM 1382 C CA . PHE A 1 174 ? 13.184 -0.172 -1.690 1.00 95.56 174 PHE A CA 1
ATOM 1383 C C . PHE A 1 174 ? 13.235 -1.324 -0.686 1.00 95.56 174 PHE A C 1
ATOM 1385 O O . PHE A 1 174 ? 13.442 -1.066 0.500 1.00 95.56 174 PHE A O 1
ATOM 1392 N N . GLU A 1 175 ? 13.129 -2.576 -1.133 1.00 94.62 175 GLU A N 1
ATOM 1393 C CA . GLU A 1 175 ? 13.358 -3.747 -0.276 1.00 94.62 175 GLU A CA 1
ATOM 1394 C C . GLU A 1 175 ? 14.774 -3.732 0.317 1.00 94.62 175 GLU A C 1
ATOM 1396 O O . GLU A 1 175 ? 14.940 -3.852 1.536 1.00 94.62 175 GLU A O 1
ATOM 1401 N N . ASP A 1 176 ? 15.791 -3.509 -0.520 1.00 94.69 176 ASP A N 1
ATOM 1402 C CA . ASP A 1 176 ? 17.191 -3.426 -0.090 1.00 94.69 176 ASP A CA 1
ATOM 1403 C C . ASP A 1 176 ? 17.415 -2.292 0.921 1.00 94.69 176 ASP A C 1
ATOM 1405 O O . ASP A 1 176 ? 18.105 -2.468 1.933 1.00 94.69 176 ASP A O 1
ATOM 1409 N N . GLU A 1 177 ? 16.824 -1.121 0.682 1.00 95.19 177 GLU A N 1
ATOM 1410 C CA . GLU A 1 177 ? 16.959 0.019 1.587 1.00 95.19 177 GLU A CA 1
ATOM 1411 C C . GLU A 1 177 ? 16.222 -0.208 2.915 1.00 95.19 177 GLU A C 1
ATOM 1413 O O . GLU A 1 177 ? 16.762 0.093 3.982 1.00 95.19 177 GLU A O 1
ATOM 1418 N N . ALA A 1 178 ? 15.037 -0.825 2.889 1.00 92.31 178 ALA A N 1
ATOM 1419 C CA . ALA A 1 178 ? 14.318 -1.206 4.103 1.00 92.31 178 ALA A CA 1
ATOM 1420 C C . ALA A 1 178 ? 15.146 -2.172 4.964 1.00 92.31 178 ALA A C 1
ATOM 1422 O O . ALA A 1 178 ? 15.220 -2.013 6.188 1.00 92.31 178 ALA A O 1
ATOM 1423 N N . HIS A 1 179 ? 15.827 -3.136 4.336 1.00 90.88 179 HIS A N 1
ATOM 1424 C CA . HIS A 1 179 ? 16.749 -4.034 5.028 1.00 90.88 179 HIS A CA 1
ATOM 1425 C C . HIS A 1 179 ? 17.892 -3.277 5.715 1.00 90.88 179 HIS A C 1
ATOM 1427 O O . HIS A 1 179 ? 18.147 -3.514 6.900 1.00 90.88 179 HIS A O 1
ATOM 1433 N N . ARG A 1 180 ? 18.523 -2.314 5.032 1.00 91.50 180 ARG A N 1
ATOM 1434 C CA . ARG A 1 180 ? 19.594 -1.488 5.620 1.00 91.50 180 ARG A CA 1
ATOM 1435 C C . ARG A 1 180 ? 19.113 -0.653 6.802 1.00 91.50 180 ARG A C 1
ATOM 1437 O O . ARG A 1 180 ? 19.796 -0.602 7.825 1.00 91.50 180 ARG A O 1
ATOM 1444 N N . ILE A 1 181 ? 17.942 -0.023 6.692 1.00 88.62 181 ILE A N 1
ATOM 1445 C CA . ILE A 1 181 ? 17.355 0.782 7.775 1.00 88.62 181 ILE A CA 1
ATOM 1446 C C . ILE A 1 181 ? 17.120 -0.091 9.015 1.00 88.62 181 ILE A C 1
ATOM 1448 O O . ILE A 1 181 ? 17.491 0.293 10.127 1.00 88.62 181 ILE A O 1
ATOM 1452 N N . LEU A 1 182 ? 16.565 -1.293 8.833 1.00 85.19 182 LEU A N 1
ATOM 1453 C CA . LEU A 1 182 ? 16.321 -2.233 9.929 1.00 85.19 182 LEU A CA 1
ATOM 1454 C C . LEU A 1 182 ? 17.621 -2.700 10.601 1.00 85.19 182 LEU A C 1
ATOM 1456 O O . LEU A 1 182 ? 17.670 -2.826 11.827 1.00 85.19 182 LEU A O 1
ATOM 1460 N N . GLU A 1 183 ? 18.681 -2.951 9.832 1.00 86.31 183 GLU A N 1
ATOM 1461 C CA . GLU A 1 183 ? 19.997 -3.313 10.374 1.00 86.31 183 GLU A CA 1
ATOM 1462 C C . GLU A 1 183 ? 20.616 -2.176 11.195 1.00 86.31 183 GLU A C 1
ATOM 1464 O O . GLU A 1 183 ? 21.097 -2.403 12.310 1.00 86.31 183 GLU A O 1
ATOM 1469 N N . GLN A 1 184 ? 20.542 -0.940 10.698 1.00 83.00 184 GLN A N 1
ATOM 1470 C CA . GLN A 1 184 ? 21.034 0.237 11.417 1.00 83.00 184 GLN A CA 1
ATOM 1471 C C . GLN A 1 184 ? 20.267 0.470 12.724 1.00 83.00 184 GLN A C 1
ATOM 1473 O O . GLN A 1 184 ? 20.880 0.738 13.760 1.00 83.00 184 GLN A O 1
ATOM 1478 N N . GLN A 1 185 ? 18.940 0.318 12.715 1.00 79.81 185 GLN A N 1
ATOM 1479 C CA . GLN A 1 185 ? 18.112 0.459 13.916 1.00 79.81 185 GLN A CA 1
ATOM 1480 C C . GLN A 1 185 ? 18.446 -0.595 14.979 1.00 79.81 185 GLN A C 1
ATOM 1482 O O . GLN A 1 185 ? 18.557 -0.257 16.160 1.00 79.81 185 GLN A O 1
ATOM 1487 N N . LYS A 1 186 ? 18.672 -1.854 14.576 1.00 76.50 186 LYS A N 1
ATOM 1488 C CA . LYS A 1 186 ? 19.122 -2.921 15.488 1.00 76.50 186 LYS A CA 1
ATOM 1489 C C . LYS A 1 186 ? 20.473 -2.589 16.116 1.00 76.50 186 LYS A C 1
ATOM 1491 O O . LYS A 1 186 ? 20.617 -2.686 17.332 1.00 76.50 186 LYS A O 1
ATOM 1496 N N . PHE A 1 187 ? 21.427 -2.122 15.315 1.00 72.06 187 PHE A N 1
ATOM 1497 C CA . PHE A 1 187 ? 22.757 -1.744 15.793 1.00 72.06 187 PHE A CA 1
ATOM 1498 C C . PHE A 1 187 ? 22.715 -0.570 16.788 1.00 72.06 187 PHE A C 1
ATOM 1500 O O . PHE A 1 187 ? 23.345 -0.614 17.846 1.00 72.06 187 PHE A O 1
ATOM 1507 N N . VAL A 1 188 ? 21.918 0.465 16.502 1.00 71.50 188 VAL A N 1
ATOM 1508 C CA . VAL A 1 188 ? 21.716 1.605 17.415 1.00 71.50 188 VAL A CA 1
ATOM 1509 C C . VAL A 1 188 ? 21.030 1.163 18.713 1.00 71.50 188 VAL A C 1
ATOM 1511 O O . VAL A 1 188 ? 21.423 1.606 19.798 1.00 71.50 188 VAL A O 1
ATOM 1514 N N . HIS A 1 189 ? 20.048 0.261 18.639 1.00 65.50 189 HIS A N 1
ATOM 1515 C CA . HIS A 1 189 ? 19.386 -0.302 19.818 1.00 65.50 189 HIS A CA 1
ATOM 1516 C C . HIS A 1 189 ? 20.352 -1.123 20.695 1.00 65.50 189 HIS A C 1
ATOM 1518 O O . HIS A 1 189 ? 20.337 -0.999 21.919 1.00 65.50 189 HIS A O 1
ATOM 1524 N N . GLU A 1 190 ? 21.251 -1.905 20.094 1.00 66.50 190 GLU A N 1
ATOM 1525 C CA . GLU A 1 190 ? 22.259 -2.691 20.820 1.00 66.50 190 GLU A CA 1
ATOM 1526 C C . GLU A 1 190 ? 23.310 -1.821 21.527 1.00 66.50 190 GLU A C 1
ATOM 1528 O O . GLU A 1 190 ? 23.720 -2.137 22.646 1.00 66.50 190 GLU A O 1
ATOM 1533 N N . ILE A 1 191 ? 23.713 -0.698 20.923 1.00 67.31 191 ILE A N 1
ATOM 1534 C CA . ILE A 1 191 ? 24.674 0.246 21.521 1.00 67.31 191 ILE A CA 1
ATOM 1535 C C . ILE A 1 191 ? 24.045 1.067 22.654 1.00 67.31 191 ILE A C 1
ATOM 1537 O O . ILE A 1 191 ? 24.721 1.397 23.634 1.00 67.31 191 ILE A O 1
ATOM 1541 N N . SER A 1 192 ? 22.763 1.415 22.522 1.00 61.97 192 SER A N 1
ATOM 1542 C CA . SER A 1 192 ? 22.036 2.265 23.475 1.00 61.97 192 SER A CA 1
ATOM 1543 C C . SER A 1 192 ? 21.490 1.513 24.691 1.00 61.97 192 SER A C 1
ATOM 1545 O O . SER A 1 192 ? 21.052 2.158 25.643 1.00 61.97 192 SER A O 1
ATOM 1547 N N . ASN A 1 193 ? 21.567 0.176 24.716 1.00 57.28 193 ASN A N 1
ATOM 1548 C CA . ASN A 1 193 ? 21.132 -0.638 25.847 1.00 57.28 193 ASN A CA 1
ATOM 1549 C C . ASN A 1 193 ? 22.312 -0.935 26.810 1.00 57.28 193 ASN A C 1
ATOM 1551 O O . ASN A 1 193 ? 23.144 -1.807 26.535 1.00 57.28 193 ASN A O 1
ATOM 1555 N N . PRO A 1 194 ? 22.425 -0.249 27.970 1.00 53.81 194 PRO A N 1
ATOM 1556 C CA . PRO A 1 194 ? 23.578 -0.365 28.873 1.00 53.81 194 PRO A CA 1
ATOM 1557 C C . PRO A 1 194 ? 23.712 -1.738 29.554 1.00 53.81 194 PRO A C 1
ATOM 1559 O O . PRO A 1 194 ? 24.727 -2.008 30.193 1.00 53.81 194 PRO A O 1
ATOM 1562 N N . SER A 1 195 ? 22.727 -2.624 29.394 1.00 58.47 195 SER A N 1
ATOM 1563 C CA . SER A 1 195 ? 22.717 -3.982 29.947 1.00 58.47 195 SER A CA 1
ATOM 1564 C C . SER A 1 195 ? 23.609 -4.984 29.191 1.00 58.47 195 SER A C 1
ATOM 1566 O O . SER A 1 195 ? 23.942 -6.024 29.755 1.00 58.47 195 SER A O 1
ATOM 1568 N N . ASN A 1 196 ? 24.075 -4.665 27.973 1.00 53.16 196 ASN A N 1
ATOM 1569 C CA . ASN A 1 196 ? 24.947 -5.544 27.171 1.00 53.16 196 ASN A CA 1
ATOM 1570 C C . ASN A 1 196 ? 26.453 -5.218 27.254 1.00 53.16 196 ASN A C 1
ATOM 1572 O O . ASN A 1 196 ? 27.277 -5.974 26.734 1.00 53.16 196 ASN A O 1
ATOM 1576 N N . ARG A 1 197 ? 26.860 -4.140 27.944 1.00 49.62 197 ARG A N 1
ATOM 1577 C CA . ARG A 1 197 ? 28.287 -3.774 28.098 1.00 49.62 197 ARG A CA 1
ATOM 1578 C C . ARG A 1 197 ? 29.087 -4.705 29.018 1.00 49.62 197 ARG A C 1
ATOM 1580 O O . ARG A 1 197 ? 30.311 -4.622 29.041 1.00 49.62 197 ARG A O 1
ATOM 1587 N N . SER A 1 198 ? 28.437 -5.616 29.739 1.00 50.09 198 SER A N 1
ATOM 1588 C CA . SER A 1 198 ? 29.091 -6.565 30.651 1.00 50.09 198 SER A CA 1
ATOM 1589 C C . SER A 1 198 ? 29.665 -7.816 29.971 1.00 50.09 198 SER A C 1
ATOM 1591 O O . SER A 1 198 ? 30.238 -8.654 30.658 1.00 50.09 198 SER A O 1
ATOM 1593 N N . ARG A 1 199 ? 29.557 -7.963 28.639 1.00 53.69 199 ARG A N 1
ATOM 1594 C CA . ARG A 1 199 ? 30.099 -9.130 27.907 1.00 53.69 199 ARG A CA 1
ATOM 1595 C C . ARG A 1 199 ? 31.418 -8.901 27.161 1.00 53.69 199 ARG A C 1
ATOM 1597 O O . ARG A 1 199 ? 31.932 -9.848 26.584 1.00 53.69 199 ARG A O 1
ATOM 1604 N N . PHE A 1 200 ? 31.979 -7.691 27.186 1.00 50.38 200 PHE A N 1
ATOM 1605 C CA . PHE A 1 200 ? 33.238 -7.380 26.483 1.00 50.38 200 PHE A CA 1
ATOM 1606 C C . PHE A 1 200 ? 34.437 -7.094 27.402 1.00 50.38 200 PHE A C 1
ATOM 1608 O O . PHE A 1 200 ? 35.540 -6.878 26.910 1.00 50.38 200 PHE A O 1
ATOM 1615 N N . PHE A 1 201 ? 34.248 -7.155 28.722 1.00 49.78 201 PHE A N 1
ATOM 1616 C CA . PHE A 1 201 ? 35.332 -7.167 29.705 1.00 49.78 201 PHE A CA 1
ATOM 1617 C C . PHE A 1 201 ? 35.039 -8.247 30.750 1.00 49.78 201 PHE A C 1
ATOM 1619 O O . PHE A 1 201 ? 34.451 -7.970 31.795 1.00 49.78 201 PHE A O 1
ATOM 1626 N N . GLY A 1 202 ? 35.398 -9.486 30.422 1.00 40.41 202 GLY A N 1
ATOM 1627 C CA . GLY A 1 202 ? 35.378 -10.651 31.302 1.00 40.41 202 GLY A CA 1
ATOM 1628 C C . GLY A 1 202 ? 36.463 -11.617 30.873 1.00 40.41 202 GLY A C 1
ATOM 1629 O O . GLY A 1 202 ? 36.532 -11.874 29.651 1.00 40.41 202 GLY A O 1
#

Foldseek 3Di:
DALDPQFNAFDWDQWDADDPVDDRTDRQTDTHFCQAQQNVCLLVVAKGKDACPDPVNDRHQDDPQFRIKIKHFLDDPQWTLGIDMDGDSDGCPVVPVVSNVVSHVVSPVVSVVDDPVSTHHSSRSPHADFPHSVVLRVVCVPPVVVQLVVQCVVVVDDSVVSNSVSSSVSSVVRRVVRVVVVVVVVVVVCVPDPVPPVPPPD

pLDDT: mean 86.84, std 13.24, range [40.41, 98.06]

InterPro domains:
  IPR029016 GAF-like domain superfamily [G3DSA:3.30.450.40] (20-112)

Mean predicted aligned 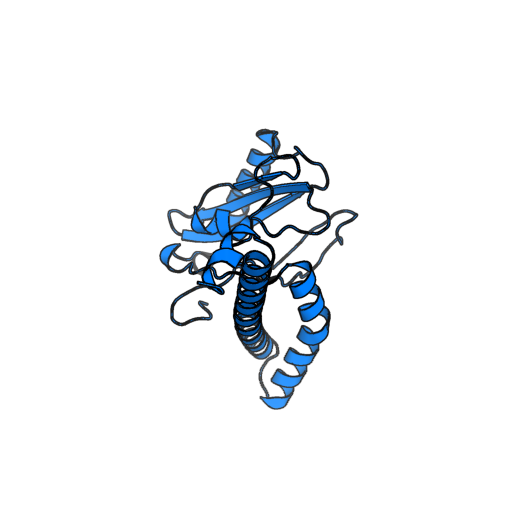error: 7.27 Å

Radius of gyration: 19.23 Å; Cα contacts (8 Å, |Δi|>4): 297; chains: 1; bounding box: 56×37×59 Å

Sequence (202 aa):
MSTHEDGIHSLREVKMRGHSPWPDTVDSKAFLGSTTLVGSAAVLQRIQVWNDMDDNRALVEIDEHEHSACAVPILRGSLLAGVLIASSTQPDFFKDPTACQAVTEYALLMGVALCDREFHPSALLHLRPMPPLHWQREEINRTYLNRIIAYAHKHSTSRRDAEFWIQHEMELEFEDEAHRILEQQKFVHEISNPSNRSRFFG